Protein AF-0000000074482488 (afdb_homodimer)

Solvent-accessible surface area (backbone atoms only — not comparable to full-atom values): 16220 Å² total; per-residue (Å²): 131,84,78,70,52,74,47,78,58,87,73,31,35,38,34,34,48,74,88,70,60,54,62,70,53,51,52,53,56,34,52,73,36,91,88,41,47,81,64,50,69,6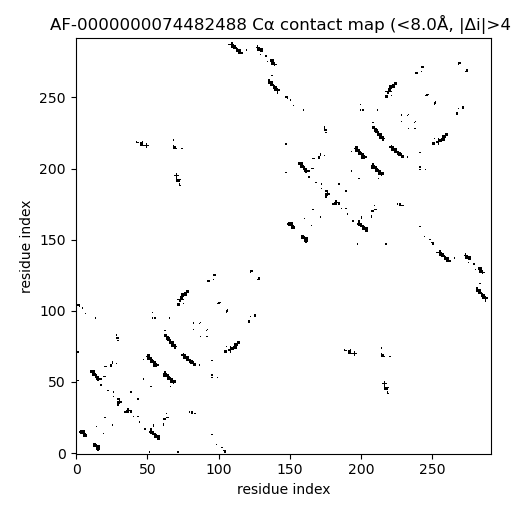9,48,50,53,42,28,54,72,39,32,54,40,40,37,28,22,53,74,89,43,70,46,32,34,33,34,28,36,42,24,50,36,55,38,34,36,47,44,75,69,45,65,41,76,93,59,58,95,68,56,54,69,58,51,50,53,51,51,54,55,62,32,85,51,40,54,74,27,36,36,35,36,35,69,45,90,84,52,59,72,70,42,42,77,75,60,33,35,66,56,91,57,59,86,28,35,32,29,31,74,54,66,78,81,122,132,83,78,70,52,76,48,79,58,88,72,31,37,38,34,34,48,75,86,69,61,53,62,70,54,51,53,53,55,34,51,73,36,91,88,39,47,82,64,51,69,68,48,51,54,43,29,55,72,38,31,55,40,40,36,27,22,54,76,91,42,71,45,32,35,33,35,29,35,44,25,52,34,55,39,34,37,48,43,75,71,45,67,41,75,92,59,57,93,69,57,54,67,59,52,50,53,52,51,53,56,62,32,84,51,40,53,72,28,36,36,36,35,35,68,46,90,82,53,59,72,69,43,42,78,75,60,33,34,67,54,91,57,58,86,27,36,31,30,30,72,54,66,78,82,123

Structure (mmCIF, N/CA/C/O backbone):
data_AF-0000000074482488-model_v1
#
loop_
_entity.id
_entity.type
_entity.pdbx_description
1 polymer 'GCN5 family acetyltransferase'
#
loop_
_atom_site.group_PDB
_atom_site.id
_atom_site.type_symbol
_atom_site.label_atom_id
_atom_site.label_alt_id
_atom_site.label_comp_id
_atom_site.label_asym_id
_atom_site.label_entity_id
_atom_site.label_seq_id
_atom_site.pdbx_PDB_ins_code
_atom_site.Cartn_x
_atom_site.Cartn_y
_atom_site.Cartn_z
_atom_site.occupancy
_atom_site.B_iso_or_equiv
_atom_site.auth_seq_id
_atom_site.auth_comp_id
_atom_site.auth_asym_id
_atom_site.auth_atom_id
_atom_site.pdbx_PDB_model_num
ATOM 1 N N . MET A 1 1 ? 15.953 -0.806 4 1 81.56 1 MET A N 1
ATOM 2 C CA . MET A 1 1 ? 15.195 0.2 4.742 1 81.56 1 MET A CA 1
ATOM 3 C C . MET A 1 1 ? 14.969 1.448 3.896 1 81.56 1 MET A C 1
ATOM 5 O O . MET A 1 1 ? 15.828 1.822 3.096 1 81.56 1 MET A O 1
ATOM 9 N N . LEU A 1 2 ? 13.703 1.993 4.027 1 93.62 2 LEU A N 1
ATOM 10 C CA . LEU A 1 2 ? 13.445 3.23 3.301 1 93.62 2 LEU A CA 1
ATOM 11 C C . LEU A 1 2 ? 14.281 4.375 3.857 1 93.62 2 LEU A C 1
ATOM 13 O O . LEU A 1 2 ? 14.547 4.43 5.062 1 93.62 2 LEU A O 1
ATOM 17 N N . GLN A 1 3 ? 14.695 5.289 3.043 1 96.56 3 GLN A N 1
ATOM 18 C CA . GLN A 1 3 ? 15.633 6.344 3.402 1 96.56 3 GLN A CA 1
ATOM 19 C C . GLN A 1 3 ? 15 7.34 4.367 1 96.56 3 GLN A C 1
ATOM 21 O O . GLN A 1 3 ? 13.844 7.719 4.203 1 96.56 3 GLN A O 1
ATOM 26 N N . ILE A 1 4 ? 15.773 7.73 5.352 1 98.44 4 ILE A N 1
ATOM 27 C CA . ILE A 1 4 ? 15.375 8.82 6.242 1 98.44 4 ILE A CA 1
ATOM 28 C C . ILE A 1 4 ? 15.805 10.156 5.645 1 98.44 4 ILE A C 1
ATOM 30 O O . ILE A 1 4 ? 16.984 10.359 5.344 1 98.44 4 ILE A O 1
ATOM 34 N N . VAL A 1 5 ? 14.906 11.047 5.414 1 98.69 5 VAL A N 1
ATOM 35 C CA . VAL A 1 5 ? 15.18 12.352 4.816 1 98.69 5 VAL A CA 1
ATOM 36 C C . VAL A 1 5 ? 14.547 13.453 5.668 1 98.69 5 VAL A C 1
ATOM 38 O O . VAL A 1 5 ? 13.508 13.242 6.293 1 98.69 5 VAL A O 1
ATOM 41 N N . GLN A 1 6 ? 15.195 14.539 5.746 1 98.56 6 GLN A N 1
ATOM 42 C CA . GLN A 1 6 ? 14.68 15.734 6.406 1 98.56 6 GLN A CA 1
ATOM 43 C C . GLN A 1 6 ? 14.633 16.922 5.445 1 98.56 6 GLN A C 1
ATOM 45 O O . GLN A 1 6 ? 15.555 17.125 4.664 1 98.56 6 GLN A O 1
ATOM 50 N N . TYR A 1 7 ? 13.508 17.656 5.516 1 98.56 7 TYR A N 1
ATOM 51 C CA . TYR A 1 7 ? 13.297 18.875 4.758 1 98.56 7 TYR A CA 1
ATOM 52 C C . TYR A 1 7 ? 13.086 20.062 5.688 1 98.56 7 TYR A C 1
ATOM 54 O O . TYR A 1 7 ? 12.625 19.906 6.82 1 98.56 7 TYR A O 1
ATOM 62 N N . LYS A 1 8 ? 13.461 21.266 5.145 1 98.38 8 LYS A N 1
ATOM 63 C CA . LYS A 1 8 ? 13.273 22.484 5.926 1 98.38 8 LYS A CA 1
ATOM 64 C C . LYS A 1 8 ? 12.586 23.562 5.098 1 98.38 8 LYS A C 1
ATOM 66 O O . LYS A 1 8 ? 12.883 23.719 3.91 1 98.38 8 LYS A O 1
ATOM 71 N N . ASN A 1 9 ? 11.672 24.266 5.695 1 98.19 9 ASN A N 1
ATOM 72 C CA . ASN A 1 9 ? 10.953 25.422 5.176 1 98.19 9 ASN A CA 1
ATOM 73 C C . ASN A 1 9 ? 10.695 26.453 6.27 1 98.19 9 ASN A C 1
ATOM 75 O O . ASN A 1 9 ? 9.664 26.406 6.941 1 98.19 9 ASN A O 1
ATOM 79 N N . GLY A 1 10 ? 11.695 27.406 6.348 1 97.38 10 GLY A N 1
ATOM 80 C CA . GLY A 1 10 ? 11.586 28.344 7.457 1 97.38 10 GLY A CA 1
ATOM 81 C C . GLY A 1 10 ? 11.562 27.672 8.812 1 97.38 10 GLY A C 1
ATOM 82 O O . GLY A 1 10 ? 12.461 26.891 9.141 1 97.38 10 GLY A O 1
ATOM 83 N N . PRO A 1 11 ? 10.5 27.969 9.633 1 97.75 11 PRO A N 1
ATOM 84 C CA . PRO A 1 11 ? 10.422 27.375 10.977 1 97.75 11 PRO A CA 1
ATOM 85 C C . PRO A 1 11 ? 9.883 25.953 10.969 1 97.75 11 PRO A C 1
ATOM 87 O O . PRO A 1 11 ? 9.727 25.344 12.031 1 97.75 11 PRO A O 1
ATOM 90 N N . PHE A 1 12 ? 9.641 25.453 9.836 1 98.75 12 PHE A N 1
ATOM 91 C CA . PHE A 1 12 ? 9.023 24.141 9.734 1 98.75 12 PHE A CA 1
ATOM 92 C C . PHE A 1 12 ? 10.031 23.094 9.289 1 98.75 12 PHE A C 1
ATOM 94 O O . PHE A 1 12 ? 10.938 23.391 8.5 1 98.75 12 PHE A O 1
ATOM 101 N N . THR A 1 13 ? 9.898 21.906 9.852 1 98.75 13 THR A N 1
ATOM 102 C CA . THR A 1 13 ? 10.711 20.75 9.461 1 98.75 13 THR A CA 1
ATOM 103 C C . THR A 1 13 ? 9.82 19.562 9.117 1 98.75 13 THR A C 1
ATOM 105 O O . THR A 1 13 ? 8.812 19.312 9.789 1 98.75 13 THR A O 1
ATOM 108 N N . LEU A 1 14 ? 10.172 18.922 8.055 1 98.88 14 LEU A N 1
ATOM 109 C CA . LEU A 1 14 ? 9.547 17.656 7.676 1 98.88 14 LEU A CA 1
ATOM 110 C C . LEU A 1 14 ? 10.547 16.516 7.766 1 98.88 14 LEU A C 1
ATOM 112 O O . LEU A 1 14 ? 11.633 16.578 7.18 1 98.88 14 LEU A O 1
ATOM 116 N N . SER A 1 15 ? 10.234 15.453 8.523 1 98.88 15 SER A N 1
ATOM 117 C CA . SER A 1 15 ? 11.172 14.352 8.719 1 98.88 15 SER A CA 1
ATOM 118 C C . SER A 1 15 ? 10.508 13 8.453 1 98.88 15 SER A C 1
ATOM 120 O O . SER A 1 15 ? 9.359 12.789 8.828 1 98.88 15 SER A O 1
ATOM 122 N N . THR A 1 16 ? 11.297 12.062 7.859 1 98.88 16 THR A N 1
ATOM 123 C CA . THR A 1 16 ? 10.789 10.703 7.68 1 98.88 16 THR A CA 1
ATOM 124 C C . THR A 1 16 ? 11.398 9.758 8.711 1 98.88 16 THR A C 1
ATOM 126 O O . THR A 1 16 ? 11.289 8.539 8.578 1 98.88 16 THR A O 1
ATOM 129 N N . ASP A 1 17 ? 12.125 10.281 9.727 1 98.69 17 ASP A N 1
ATOM 130 C CA . ASP A 1 17 ? 12.68 9.484 10.812 1 98.69 17 ASP A CA 1
ATOM 131 C C . ASP A 1 17 ? 11.578 8.961 11.734 1 98.69 17 ASP A C 1
ATOM 133 O O . ASP A 1 17 ? 10.922 9.734 12.43 1 98.69 17 ASP A O 1
ATOM 137 N N . PRO A 1 18 ? 11.391 7.672 11.711 1 98.31 18 PRO A N 1
ATOM 138 C CA . PRO A 1 18 ? 10.305 7.121 12.531 1 98.31 18 PRO A CA 1
ATOM 139 C C . PRO A 1 18 ? 10.492 7.402 14.016 1 98.31 18 PRO A C 1
ATOM 141 O O . PRO A 1 18 ? 9.516 7.449 14.773 1 98.31 18 PRO A O 1
ATOM 144 N N . ALA A 1 19 ? 11.664 7.641 14.445 1 98.19 19 ALA A N 1
ATOM 145 C CA . ALA A 1 19 ? 11.961 7.867 15.859 1 98.19 19 ALA A CA 1
ATOM 146 C C . ALA A 1 19 ? 11.406 9.211 16.328 1 98.19 19 ALA A C 1
ATOM 148 O O . ALA A 1 19 ? 11.273 9.453 17.531 1 98.19 19 ALA A O 1
ATOM 149 N N . LEU A 1 20 ? 11.086 10.094 15.398 1 98.62 20 LEU A N 1
ATOM 150 C CA . LEU A 1 20 ? 10.664 11.438 15.766 1 98.62 20 LEU A CA 1
ATOM 151 C C . LEU A 1 20 ? 9.141 11.539 15.828 1 98.62 20 LEU A C 1
ATOM 153 O O . LEU A 1 20 ? 8.594 12.539 16.297 1 98.62 20 LEU A O 1
ATOM 157 N N . VAL A 1 21 ? 8.43 10.539 15.391 1 98.88 21 VAL A N 1
ATOM 158 C CA . VAL A 1 21 ? 6.973 10.562 15.391 1 98.88 21 VAL A CA 1
ATOM 159 C C . VAL A 1 21 ? 6.465 10.711 16.828 1 98.88 21 VAL A C 1
ATOM 161 O O . VAL A 1 21 ? 6.898 9.984 17.719 1 98.88 21 VAL A O 1
ATOM 164 N N . GLN A 1 22 ? 5.676 11.648 17 1 98.94 22 GLN A N 1
ATOM 165 C CA . GLN A 1 22 ? 5.02 11.812 18.297 1 98.94 22 GLN A CA 1
ATOM 166 C C . GLN A 1 22 ? 3.643 11.164 18.297 1 98.94 22 GLN A C 1
ATOM 168 O O . GLN A 1 22 ? 2.645 11.797 17.969 1 98.94 22 GLN A O 1
ATOM 173 N N . VAL A 1 23 ? 3.623 9.953 18.781 1 98.88 23 VAL A N 1
ATOM 174 C CA . VAL A 1 23 ? 2.482 9.055 18.625 1 98.88 23 VAL A CA 1
ATOM 175 C C . VAL A 1 23 ? 1.248 9.688 19.281 1 98.88 23 VAL A C 1
ATOM 177 O O . VAL A 1 23 ? 0.148 9.617 18.719 1 98.88 23 VAL A O 1
ATOM 180 N N . ASP A 1 24 ? 1.383 10.305 20.422 1 98.81 24 ASP A N 1
ATOM 181 C CA . ASP A 1 24 ? 0.244 10.93 21.094 1 98.81 24 ASP A CA 1
ATOM 182 C C . ASP A 1 24 ? -0.384 12.008 20.219 1 98.81 24 ASP A C 1
ATOM 184 O O . ASP A 1 24 ? -1.609 12.102 20.125 1 98.81 24 ASP A O 1
ATOM 188 N N . ARG A 1 25 ? 0.393 12.82 19.562 1 98.69 25 ARG A N 1
ATOM 189 C CA . ARG A 1 25 ? -0.104 13.867 18.688 1 98.69 25 ARG A CA 1
ATOM 190 C C . ARG A 1 25 ? -0.799 13.273 17.469 1 98.69 25 ARG A C 1
ATOM 192 O O . ARG A 1 25 ? -1.844 13.766 17.031 1 98.69 25 ARG A O 1
ATOM 199 N N . VAL A 1 26 ? -0.234 12.242 16.938 1 98.88 26 VAL A N 1
ATOM 200 C CA . VAL A 1 26 ? -0.84 11.594 15.773 1 98.88 26 VAL A CA 1
ATOM 201 C C . VAL A 1 26 ? -2.207 11.023 16.156 1 98.88 26 VAL A C 1
ATOM 203 O O . VAL A 1 26 ? -3.176 11.172 15.406 1 98.88 26 VAL A O 1
ATOM 206 N N . CYS A 1 27 ? -2.252 10.398 17.344 1 98.81 27 CYS A N 1
ATOM 207 C CA . CYS A 1 27 ? -3.533 9.891 17.828 1 98.81 27 CYS A CA 1
ATOM 208 C C . CYS A 1 27 ? -4.551 11.023 17.938 1 98.81 27 C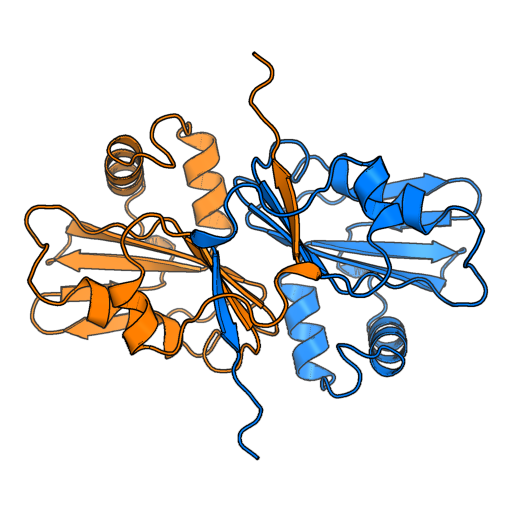YS A C 1
ATOM 210 O O . CYS A 1 27 ? -5.715 10.852 17.562 1 98.81 27 CYS A O 1
ATOM 212 N N . GLU A 1 28 ? -4.133 12.133 18.422 1 98.38 28 GLU A N 1
ATOM 213 C CA . GLU A 1 28 ? -5.016 13.289 18.547 1 98.38 28 GLU A CA 1
ATOM 214 C C . GLU A 1 28 ? -5.465 13.789 17.172 1 98.38 28 GLU A C 1
ATOM 216 O O . GLU A 1 28 ? -6.641 14.117 16.984 1 98.38 28 GLU A O 1
ATOM 221 N N . PHE A 1 29 ? -4.504 13.93 16.188 1 98 29 PHE A N 1
ATOM 222 C CA . PHE A 1 29 ? -4.84 14.312 14.82 1 98 29 PHE A CA 1
ATOM 223 C C . PHE A 1 29 ? -5.938 13.422 14.258 1 98 29 PHE A C 1
ATOM 225 O O . PHE A 1 29 ? -6.973 13.914 13.805 1 98 29 PHE A O 1
ATOM 232 N N . LEU A 1 30 ? -5.723 12.102 14.359 1 98.38 30 LEU A N 1
ATOM 233 C CA . LEU A 1 30 ? -6.609 11.141 13.711 1 98.38 30 LEU A CA 1
ATOM 234 C C . LEU A 1 30 ? -7.961 11.086 14.422 1 98.38 30 LEU A C 1
ATOM 236 O O . LEU A 1 30 ? -8.992 10.891 13.773 1 98.38 30 LEU A O 1
ATOM 240 N N . ALA A 1 31 ? -7.98 11.336 15.719 1 98 31 ALA A N 1
ATOM 241 C CA . ALA A 1 31 ? -9.227 11.359 16.469 1 98 31 ALA A CA 1
ATOM 242 C C . ALA A 1 31 ? -10.141 12.484 15.992 1 98 31 ALA A C 1
ATOM 244 O O . ALA A 1 31 ? -11.359 12.406 16.125 1 98 31 ALA A O 1
ATOM 245 N N . ARG A 1 32 ? -9.586 13.5 15.406 1 97.25 32 ARG A N 1
ATOM 246 C CA . ARG A 1 32 ? -10.344 14.656 14.938 1 97.25 32 ARG A CA 1
ATOM 247 C C . ARG A 1 32 ? -10.688 14.523 13.461 1 97.25 32 ARG A C 1
ATOM 249 O O . ARG A 1 32 ? -11.352 15.391 12.891 1 97.25 32 ARG A O 1
ATOM 256 N N . SER A 1 33 ? -10.305 13.5 12.859 1 96.12 33 SER A N 1
ATOM 257 C CA . SER A 1 33 ? -10.547 13.281 11.445 1 96.12 33 SER A CA 1
ATOM 258 C C . SER A 1 33 ? -11.844 12.5 11.219 1 96.12 33 SER A C 1
ATOM 260 O O . SER A 1 33 ? -12.297 11.773 12.109 1 96.12 33 SER A O 1
ATOM 262 N N . TYR A 1 34 ? -12.398 12.672 10.031 1 93.62 34 TYR A N 1
ATOM 263 C CA . TYR A 1 34 ? -13.602 11.922 9.688 1 93.62 34 TYR A CA 1
ATOM 264 C C . TYR A 1 34 ? -13.258 10.492 9.289 1 93.62 34 TYR A C 1
ATOM 266 O O . TYR A 1 34 ? -14.109 9.602 9.359 1 93.62 34 TYR A O 1
ATOM 274 N N . TRP A 1 35 ? -12.086 10.219 8.867 1 94.5 35 TRP A N 1
ATOM 275 C CA . TRP A 1 35 ? -11.773 8.922 8.266 1 94.5 35 TRP A CA 1
ATOM 276 C C . TRP A 1 35 ? -11.195 7.965 9.305 1 94.5 35 TRP A C 1
ATOM 278 O O . TRP A 1 35 ? -11.211 6.746 9.109 1 94.5 35 TRP A O 1
ATOM 288 N N . ALA A 1 36 ? -10.734 8.539 10.469 1 96.75 36 ALA A N 1
ATOM 289 C CA . ALA A 1 36 ? -9.977 7.652 11.344 1 96.75 36 ALA A CA 1
ATOM 290 C C . ALA A 1 36 ? -10.344 7.879 12.812 1 96.75 36 ALA A C 1
ATOM 292 O O . ALA A 1 36 ? -9.602 7.473 13.711 1 96.75 36 ALA A O 1
ATOM 293 N N . ASN A 1 37 ? -11.445 8.484 13.102 1 97.44 37 ASN A N 1
ATOM 294 C CA . ASN A 1 37 ? -11.781 8.914 14.453 1 97.44 37 ASN A CA 1
ATOM 295 C C . ASN A 1 37 ? -12.195 7.738 15.336 1 97.44 37 ASN A C 1
ATOM 297 O O . ASN A 1 37 ? -12.391 7.902 16.547 1 97.44 37 ASN A O 1
ATOM 301 N N . THR A 1 38 ? -12.258 6.496 14.859 1 95.88 38 THR A N 1
ATOM 302 C CA . THR A 1 38 ? -12.586 5.328 15.664 1 95.88 38 THR A CA 1
ATOM 303 C C . THR A 1 38 ? -11.398 4.371 15.742 1 95.88 38 THR A C 1
ATOM 305 O O . THR A 1 38 ? -11.516 3.279 16.297 1 95.88 38 THR A O 1
ATOM 308 N N . ARG A 1 39 ? -10.336 4.719 15.141 1 97.5 39 ARG A N 1
ATOM 309 C CA . ARG A 1 39 ? -9.164 3.852 15.125 1 97.5 39 ARG A CA 1
ATOM 310 C C . ARG A 1 39 ? -8.5 3.801 16.5 1 97.5 39 ARG A C 1
ATOM 312 O O . ARG A 1 39 ? -8.242 4.84 17.109 1 97.5 39 ARG A O 1
ATOM 319 N N . ASP A 1 40 ? -8.258 2.611 17.016 1 97.69 40 ASP A N 1
ATOM 320 C CA . ASP A 1 40 ? -7.645 2.521 18.344 1 97.69 40 ASP A CA 1
ATOM 321 C C . ASP A 1 40 ? -6.137 2.758 18.266 1 97.69 40 ASP A C 1
ATOM 323 O O . ASP A 1 40 ? -5.551 2.719 17.188 1 97.69 40 ASP A O 1
ATOM 327 N N . ARG A 1 41 ? -5.539 3.041 19.375 1 98.5 41 ARG A N 1
ATOM 328 C CA . ARG A 1 41 ? -4.137 3.432 19.484 1 98.5 41 ARG A CA 1
ATOM 329 C C . ARG A 1 41 ? -3.223 2.334 18.953 1 98.5 41 ARG A C 1
ATOM 331 O O . ARG A 1 41 ? -2.227 2.619 18.281 1 98.5 41 ARG A O 1
ATOM 338 N N . ALA A 1 42 ? -3.551 1.067 19.234 1 98.19 42 ALA A N 1
ATOM 339 C CA . ALA A 1 42 ? -2.721 -0.047 18.797 1 98.19 42 ALA A CA 1
ATOM 340 C C . ALA A 1 42 ? -2.67 -0.115 17.266 1 98.19 42 ALA A C 1
ATOM 342 O O . ALA A 1 42 ? -1.607 -0.343 16.688 1 98.19 42 ALA A O 1
ATOM 343 N N . THR A 1 43 ? -3.795 0.091 16.656 1 98.12 43 THR A N 1
ATOM 344 C CA . THR A 1 43 ? -3.875 0.102 15.195 1 98.12 43 THR A CA 1
ATOM 345 C C . THR A 1 43 ? -3.062 1.257 14.617 1 98.12 43 THR A C 1
ATOM 347 O O . THR A 1 43 ? -2.342 1.085 13.633 1 98.12 43 THR A O 1
ATOM 350 N N . ILE A 1 44 ? -3.166 2.42 15.242 1 98.69 44 ILE A N 1
ATOM 351 C CA . ILE A 1 44 ? -2.422 3.59 14.797 1 98.69 44 ILE A CA 1
ATOM 352 C C . ILE A 1 44 ? -0.922 3.314 14.883 1 98.69 44 ILE A C 1
ATOM 354 O O . ILE A 1 44 ? -0.188 3.527 13.914 1 98.69 44 ILE A O 1
ATOM 358 N N . ILE A 1 45 ? -0.475 2.781 15.961 1 98.69 45 ILE A N 1
ATOM 359 C CA . ILE A 1 45 ? 0.943 2.512 16.172 1 98.69 45 ILE A CA 1
ATOM 360 C C . ILE A 1 45 ? 1.443 1.519 15.125 1 98.69 45 ILE A C 1
ATOM 362 O O . ILE A 1 45 ? 2.5 1.724 14.523 1 98.69 45 ILE A O 1
ATOM 366 N N . LYS A 1 46 ? 0.645 0.487 14.891 1 98.25 46 LYS A N 1
ATOM 367 C CA . LYS A 1 46 ? 1.037 -0.512 13.906 1 98.25 46 LYS A CA 1
ATOM 368 C C . LYS A 1 46 ? 1.102 0.096 12.508 1 98.25 46 LYS A C 1
ATOM 370 O O . LYS A 1 46 ? 2.023 -0.191 11.742 1 98.25 46 LYS A O 1
ATOM 375 N N . SER A 1 47 ? 0.11 0.923 12.18 1 98.5 47 SER A N 1
ATOM 376 C CA . SER A 1 47 ? 0.097 1.555 10.859 1 98.5 47 SER A CA 1
ATOM 377 C C . SER A 1 47 ? 1.314 2.453 10.664 1 98.5 47 SER A C 1
ATOM 379 O O . SER A 1 47 ? 1.901 2.488 9.586 1 98.5 47 SER A O 1
ATOM 381 N N . LEU A 1 48 ? 1.721 3.188 11.711 1 98.69 48 LEU A N 1
ATOM 382 C CA . LEU A 1 48 ? 2.895 4.051 11.648 1 98.69 48 LEU A CA 1
ATOM 383 C C . LEU A 1 48 ? 4.16 3.23 11.43 1 98.69 48 LEU A C 1
ATOM 385 O O . LEU A 1 48 ? 5.02 3.607 10.633 1 98.69 48 LEU A O 1
ATOM 389 N N . LYS A 1 49 ? 4.223 2.115 12.039 1 97.69 49 LYS A N 1
ATOM 390 C CA . LYS A 1 49 ? 5.41 1.267 12.023 1 97.69 49 LYS A CA 1
ATOM 391 C C . LYS A 1 49 ? 5.676 0.729 10.617 1 97.69 49 LYS A C 1
ATOM 393 O O . LYS A 1 49 ? 6.832 0.542 10.227 1 97.69 49 LYS A O 1
ATOM 398 N N . HIS A 1 50 ? 4.637 0.55 9.867 1 97.56 50 HIS A N 1
ATOM 399 C CA . HIS A 1 50 ?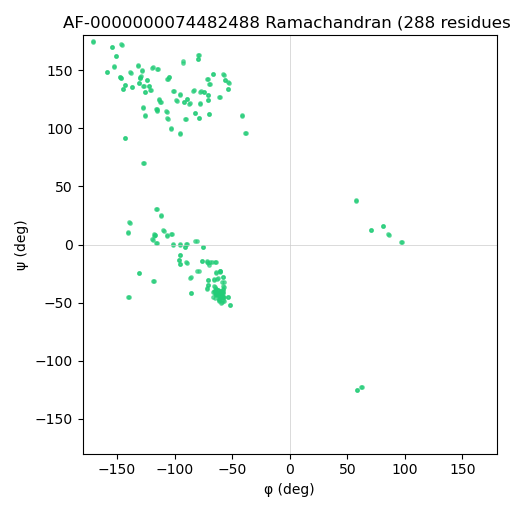 4.781 -0.092 8.562 1 97.56 50 HIS A CA 1
ATOM 400 C C . HIS A 1 50 ? 4.43 0.869 7.434 1 97.56 50 HIS A C 1
ATOM 402 O O . HIS A 1 50 ? 3.918 0.449 6.391 1 97.56 50 HIS A O 1
ATOM 408 N N . SER A 1 51 ? 4.691 2.139 7.715 1 98.31 51 SER A N 1
ATOM 409 C CA . SER A 1 51 ? 4.527 3.18 6.703 1 98.31 51 SER A CA 1
ATOM 410 C C . SER A 1 51 ? 5.758 4.082 6.637 1 98.31 51 SER A C 1
ATOM 412 O O . SER A 1 51 ? 6.566 4.105 7.566 1 98.31 51 SER A O 1
ATOM 414 N N . LEU A 1 52 ? 5.953 4.664 5.465 1 98.75 52 LEU A N 1
ATOM 415 C CA . LEU A 1 52 ? 6.812 5.836 5.371 1 98.75 52 LEU A CA 1
ATOM 416 C C . LEU A 1 52 ? 6.082 7.09 5.844 1 98.75 52 LEU A C 1
ATOM 418 O O . LEU A 1 52 ? 5.18 7.578 5.164 1 98.75 52 LEU A O 1
ATOM 422 N N . CYS A 1 53 ? 6.48 7.59 7.008 1 98.88 53 CYS A N 1
ATOM 423 C CA . CYS A 1 53 ? 5.773 8.711 7.617 1 98.88 53 CYS A CA 1
ATOM 424 C C . CYS A 1 53 ? 6.516 10.023 7.379 1 98.88 53 CYS A C 1
ATOM 426 O O . CYS A 1 53 ? 7.734 10.086 7.535 1 98.88 53 CYS A O 1
ATOM 428 N N . PHE A 1 54 ? 5.832 11 6.969 1 98.94 54 PHE A N 1
ATOM 429 C CA . PHE A 1 54 ? 6.293 12.383 6.902 1 98.94 54 PHE A CA 1
ATOM 430 C C . PHE A 1 54 ? 5.715 13.203 8.047 1 98.94 54 PHE A C 1
ATOM 432 O O . PHE A 1 54 ? 4.551 13.617 8 1 98.94 54 PHE A O 1
ATOM 439 N N . SER A 1 55 ? 6.531 13.383 9.047 1 98.94 55 SER A N 1
ATOM 440 C CA . SER A 1 55 ? 6.109 14.156 10.211 1 98.94 55 SER A CA 1
ATOM 441 C C . SER A 1 55 ? 6.48 15.625 10.07 1 98.94 55 SER A C 1
ATOM 443 O O . SER A 1 55 ? 7.645 15.961 9.828 1 98.94 55 SER A O 1
ATOM 445 N N . LEU A 1 56 ? 5.504 16.438 10.148 1 98.94 56 LEU A N 1
ATOM 446 C CA . LEU A 1 56 ? 5.676 17.875 10.039 1 98.94 56 LEU A CA 1
ATOM 447 C C . LEU A 1 56 ? 5.793 18.516 11.414 1 98.94 56 LEU A C 1
ATOM 449 O O . LEU A 1 56 ? 4.949 18.297 12.281 1 98.94 56 LEU A O 1
ATOM 453 N N . PHE A 1 57 ? 6.844 19.359 11.609 1 98.88 57 PHE A N 1
ATOM 454 C CA . PHE A 1 57 ? 7.117 19.953 12.906 1 98.88 57 PHE A CA 1
ATOM 455 C C . PHE A 1 57 ? 7.168 21.469 12.805 1 98.88 57 PHE A C 1
ATOM 457 O O . PHE A 1 57 ? 7.66 22.016 11.812 1 98.88 57 PHE A O 1
ATOM 464 N N . HIS A 1 58 ? 6.676 22.156 13.758 1 98.75 58 HIS A N 1
ATOM 465 C CA . HIS A 1 58 ? 7.027 23.516 14.141 1 98.75 58 HIS A CA 1
ATOM 466 C C . HIS A 1 58 ? 7.848 23.531 15.422 1 98.75 58 HIS A C 1
ATOM 468 O O . HIS A 1 58 ? 7.324 23.266 16.5 1 98.75 58 HIS A O 1
ATOM 474 N N . GLY A 1 59 ? 9.117 23.844 15.266 1 96.88 59 GLY A N 1
ATOM 475 C CA . GLY A 1 59 ? 10 23.562 16.391 1 96.88 59 GLY A CA 1
ATOM 476 C C . GLY A 1 59 ? 10.07 22.094 16.734 1 96.88 59 GLY A C 1
ATOM 477 O O . GLY A 1 59 ? 10.367 21.266 15.883 1 96.88 59 GLY A O 1
ATOM 478 N N . GLN A 1 60 ? 9.727 21.781 18 1 97.12 60 GLN A N 1
ATOM 479 C CA . GLN A 1 60 ? 9.812 20.391 18.453 1 97.12 60 GLN A CA 1
ATOM 480 C C . GLN A 1 60 ? 8.438 19.734 18.469 1 97.12 60 GLN A C 1
ATOM 482 O O . GLN A 1 60 ? 8.32 18.531 18.75 1 97.12 60 GLN A O 1
ATOM 487 N N . THR A 1 61 ? 7.457 20.469 18.094 1 98.56 61 THR A N 1
ATOM 488 C CA . THR A 1 61 ? 6.09 19.969 18.188 1 98.56 61 THR A CA 1
ATOM 489 C C . THR A 1 61 ? 5.617 19.453 16.828 1 98.56 61 THR A C 1
ATOM 491 O O . THR A 1 61 ? 5.703 20.156 15.82 1 98.56 61 THR A O 1
ATOM 494 N N . GLN A 1 62 ? 5.195 18.203 16.812 1 98.88 62 GLN A N 1
ATOM 495 C CA . GLN A 1 62 ? 4.602 17.688 15.578 1 98.88 62 GLN A CA 1
ATOM 496 C C . GLN A 1 62 ? 3.23 18.312 15.328 1 98.88 62 GLN A C 1
ATOM 498 O O . GLN A 1 62 ? 2.346 18.25 16.188 1 98.88 62 GLN A O 1
ATOM 503 N N . ILE A 1 63 ? 3.064 18.938 14.133 1 98.88 63 ILE A N 1
ATOM 504 C CA . ILE A 1 63 ? 1.836 19.672 13.844 1 98.88 63 ILE A CA 1
ATOM 505 C C . ILE A 1 63 ? 1.136 19.047 12.641 1 98.88 63 ILE A C 1
ATOM 507 O O . ILE A 1 63 ? 0.138 19.578 12.148 1 98.88 63 ILE A O 1
ATOM 511 N N . GLY A 1 64 ? 1.653 17.938 12.086 1 98.81 64 GLY A N 1
ATOM 512 C CA . GLY A 1 64 ? 1.047 17.281 10.945 1 98.81 64 GLY A CA 1
ATOM 513 C C . GLY A 1 64 ? 1.685 15.938 10.633 1 98.81 64 GLY A C 1
ATOM 514 O O . GLY A 1 64 ? 2.68 15.555 11.25 1 98.81 64 GLY A O 1
ATOM 515 N N . LEU A 1 65 ? 1.082 15.281 9.688 1 98.88 65 LEU A N 1
ATOM 516 C CA . LEU A 1 65 ? 1.522 13.961 9.266 1 98.88 65 LEU A CA 1
ATOM 517 C C . LEU A 1 65 ? 1.024 13.648 7.859 1 98.88 65 LEU A C 1
ATOM 519 O O . LEU A 1 65 ? -0.032 14.133 7.445 1 98.88 65 LEU A O 1
ATOM 523 N N . ALA A 1 66 ? 1.764 12.914 7.156 1 98.88 66 ALA A N 1
ATOM 524 C CA . ALA A 1 66 ? 1.314 12.117 6.016 1 98.88 66 ALA A CA 1
ATOM 525 C C . ALA A 1 66 ? 1.939 10.719 6.043 1 98.88 66 ALA A C 1
ATOM 527 O O . ALA A 1 66 ? 3.125 10.57 6.344 1 98.88 66 ALA A O 1
ATOM 528 N N . ARG A 1 67 ? 1.144 9.742 5.793 1 98.88 67 ARG A N 1
ATOM 529 C CA . ARG A 1 67 ? 1.654 8.375 5.664 1 98.88 67 ARG A CA 1
ATOM 530 C C . ARG A 1 67 ? 1.684 7.941 4.203 1 98.88 67 ARG A C 1
ATOM 532 O O . ARG A 1 67 ? 0.817 8.328 3.416 1 98.88 67 ARG A O 1
ATOM 539 N N . VAL A 1 68 ? 2.684 7.18 3.877 1 98.88 68 VAL A N 1
ATOM 540 C CA . VAL A 1 68 ? 2.746 6.508 2.584 1 98.88 68 VAL A CA 1
ATOM 541 C C . VAL A 1 68 ? 2.953 5.008 2.789 1 98.88 68 VAL A C 1
ATOM 543 O O . VAL A 1 68 ? 3.994 4.582 3.299 1 98.88 68 VAL A O 1
ATOM 546 N N . VAL A 1 69 ? 1.961 4.238 2.477 1 98.81 69 VAL A N 1
ATOM 547 C CA . VAL A 1 69 ? 2.117 2.789 2.408 1 98.81 69 VAL A CA 1
ATOM 548 C C . VAL A 1 69 ? 2.715 2.396 1.058 1 98.81 69 VAL A C 1
ATOM 550 O O . VAL A 1 69 ? 2.08 2.576 0.016 1 98.81 69 VAL A O 1
ATOM 553 N N . THR A 1 70 ? 3.957 1.875 1.114 1 98.81 70 THR A N 1
ATOM 554 C CA . THR A 1 70 ? 4.676 1.731 -0.146 1 98.81 70 THR A CA 1
ATOM 555 C C . THR A 1 70 ? 5.691 0.594 -0.062 1 98.81 70 THR A C 1
ATOM 557 O O . THR A 1 70 ? 6.125 0.22 1.029 1 98.81 70 THR A O 1
ATOM 560 N N . ASP A 1 71 ? 5.957 0.054 -1.203 1 98.5 71 ASP A N 1
ATOM 561 C CA . ASP A 1 71 ? 7.082 -0.866 -1.33 1 98.5 71 ASP A CA 1
ATOM 562 C C . ASP A 1 71 ? 8.359 -0.124 -1.729 1 98.5 71 ASP A C 1
ATOM 564 O O . ASP A 1 71 ? 9.43 -0.727 -1.828 1 98.5 71 ASP A O 1
ATOM 568 N N . GLY A 1 72 ? 8.25 1.21 -1.942 1 98.19 72 GLY A N 1
ATOM 569 C CA . GLY A 1 72 ? 9.406 2.02 -2.293 1 98.19 72 GLY A CA 1
ATOM 570 C C . GLY A 1 72 ? 9.914 1.752 -3.695 1 98.19 72 GLY A C 1
ATOM 571 O O . GLY A 1 72 ? 11.016 2.186 -4.055 1 98.19 72 GLY A O 1
ATOM 572 N N . ALA A 1 73 ? 9.133 1.024 -4.531 1 97.69 73 ALA A N 1
ATOM 573 C CA . ALA A 1 73 ? 9.648 0.576 -5.82 1 97.69 73 ALA A CA 1
ATOM 574 C C . ALA A 1 73 ? 8.586 0.701 -6.91 1 97.69 73 ALA A C 1
ATOM 576 O O . ALA A 1 73 ? 8.844 1.25 -7.98 1 97.69 73 ALA A O 1
ATOM 577 N N . THR A 1 74 ? 7.32 0.29 -6.668 1 97.81 74 THR A N 1
ATOM 578 C CA . THR A 1 74 ? 6.359 0.157 -7.758 1 97.81 74 THR A CA 1
ATOM 579 C C . THR A 1 74 ? 5.047 0.85 -7.41 1 97.81 74 THR A C 1
ATOM 581 O O . THR A 1 74 ? 4.293 1.244 -8.305 1 97.81 74 THR A O 1
ATOM 584 N N . PHE A 1 75 ? 4.801 0.982 -6.098 1 98.56 75 PHE A N 1
ATOM 585 C CA . PHE A 1 75 ? 3.482 1.438 -5.676 1 98.56 75 PHE A CA 1
ATOM 586 C C . PHE A 1 75 ? 3.578 2.26 -4.395 1 98.56 75 PHE A C 1
ATOM 588 O O . PHE A 1 75 ? 4.375 1.947 -3.51 1 98.56 75 PHE A O 1
ATOM 595 N N . ALA A 1 76 ? 2.719 3.299 -4.305 1 98.81 76 ALA A N 1
ATOM 596 C CA . ALA A 1 76 ? 2.557 4.074 -3.076 1 98.81 76 ALA A CA 1
ATOM 597 C C . ALA A 1 76 ? 1.102 4.484 -2.875 1 98.81 76 ALA A C 1
ATOM 599 O O . ALA A 1 76 ? 0.417 4.855 -3.832 1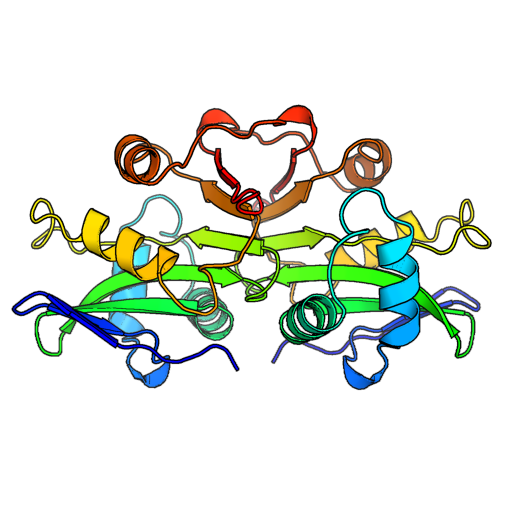 98.81 7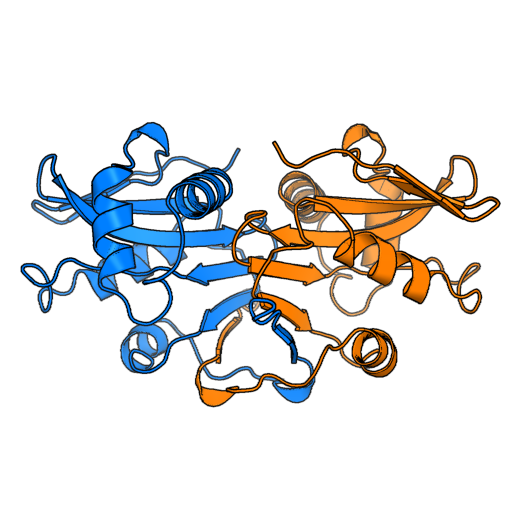6 ALA A O 1
ATOM 600 N N . TYR A 1 77 ? 0.661 4.363 -1.649 1 98.88 77 TYR A N 1
ATOM 601 C CA . TYR A 1 77 ? -0.64 4.871 -1.226 1 98.88 77 TYR A CA 1
ATOM 602 C C . TYR A 1 77 ? -0.482 5.98 -0.194 1 98.88 77 TYR A C 1
ATOM 604 O O . TYR A 1 77 ? 0.055 5.754 0.893 1 98.88 77 TYR A O 1
ATOM 612 N N . LEU A 1 78 ? -0.902 7.164 -0.594 1 98.81 78 LEU A N 1
ATOM 613 C CA . LEU A 1 78 ? -0.833 8.328 0.28 1 98.81 78 LEU A CA 1
ATOM 614 C C . LEU A 1 78 ? -2.098 8.453 1.123 1 98.81 78 LEU A C 1
ATOM 616 O O . LEU A 1 78 ? -3.207 8.484 0.585 1 98.81 78 LEU A O 1
ATOM 620 N N . CYS A 1 79 ? -1.927 8.531 2.52 1 98.62 79 CYS A N 1
ATOM 621 C CA . CYS A 1 79 ? -3.09 8.562 3.398 1 98.62 79 CYS A CA 1
ATOM 622 C C . CYS A 1 79 ? -2.756 9.25 4.719 1 98.62 79 CYS A C 1
ATOM 624 O O . CYS A 1 79 ? -1.61 9.641 4.949 1 98.62 79 CYS A O 1
ATOM 626 N N . ASP A 1 80 ? -3.773 9.531 5.512 1 98.44 80 ASP A N 1
ATOM 627 C CA . ASP A 1 80 ? -3.674 10.109 6.852 1 98.44 80 ASP A CA 1
ATOM 628 C C . ASP A 1 80 ? -2.945 11.453 6.816 1 98.44 80 ASP A C 1
ATOM 630 O O . ASP A 1 80 ? -2.074 11.711 7.648 1 98.44 80 ASP A O 1
ATOM 634 N N . VAL A 1 81 ? -3.219 12.18 5.797 1 98.56 81 VAL A N 1
ATOM 635 C CA . VAL A 1 81 ? -2.643 13.516 5.68 1 98.56 81 VAL A CA 1
ATOM 636 C C . VAL A 1 81 ? -3.4 14.484 6.582 1 98.56 81 VAL A C 1
ATOM 638 O O . VAL A 1 81 ? -4.613 14.648 6.441 1 98.56 81 VAL A O 1
ATOM 641 N N . PHE A 1 82 ? -2.66 15.086 7.473 1 98.25 82 PHE A N 1
ATOM 642 C CA . PHE A 1 82 ? -3.25 15.977 8.469 1 98.25 82 PHE A CA 1
ATOM 643 C C . PHE A 1 82 ? -2.316 17.141 8.781 1 98.25 82 PHE A C 1
ATOM 645 O O . PHE A 1 82 ? -1.105 16.953 8.914 1 98.25 82 PHE A O 1
ATOM 652 N N . ILE A 1 83 ? -2.855 18.266 8.812 1 98.25 83 ILE A N 1
ATOM 653 C CA . ILE A 1 83 ? -2.178 19.469 9.305 1 98.25 83 ILE A CA 1
ATOM 654 C C . ILE A 1 83 ? -3.018 20.125 10.398 1 98.25 83 ILE A C 1
ATOM 656 O O . ILE A 1 83 ? -4.219 20.344 10.219 1 98.25 83 ILE A O 1
ATOM 660 N N . ASP A 1 84 ? -2.393 20.438 11.5 1 97.88 84 ASP A N 1
ATOM 661 C CA . ASP A 1 84 ? -3.074 21.094 12.602 1 97.88 84 ASP A CA 1
ATOM 662 C C . ASP A 1 84 ? -3.781 22.359 12.125 1 97.88 84 ASP A C 1
ATOM 664 O O . ASP A 1 84 ? -3.23 23.125 11.328 1 97.88 84 ASP A O 1
ATOM 668 N N . GLU A 1 85 ? -4.949 22.594 12.625 1 96.56 85 GLU A N 1
ATOM 669 C CA . GLU A 1 85 ? -5.824 23.656 12.164 1 96.56 85 GLU A CA 1
ATOM 670 C C . GLU A 1 85 ? -5.141 25.016 12.289 1 96.56 85 GLU A C 1
ATOM 672 O O . GLU A 1 85 ? -5.285 25.875 11.406 1 96.56 85 GLU A O 1
ATOM 677 N N . GLU A 1 86 ? -4.414 25.219 13.328 1 96.81 86 GLU A N 1
ATOM 678 C CA . GLU A 1 86 ? -3.76 26.5 13.617 1 96.81 86 GLU A CA 1
ATOM 679 C C . GLU A 1 86 ? -2.707 26.828 12.562 1 96.81 86 GLU A C 1
ATOM 681 O O . GLU A 1 86 ? -2.279 27.969 12.438 1 96.81 86 GLU A O 1
ATOM 686 N N . PHE A 1 87 ? -2.342 25.844 11.781 1 97.94 87 PHE A N 1
ATOM 687 C CA . PHE A 1 87 ? -1.229 26.047 10.859 1 97.94 87 PHE A CA 1
ATOM 688 C C . PHE A 1 87 ? -1.693 25.906 9.414 1 97.94 87 PHE A C 1
ATOM 690 O O . PHE A 1 87 ? -0.874 25.891 8.492 1 97.94 87 PHE A O 1
ATOM 697 N N . ARG A 1 88 ? -2.953 25.812 9.195 1 96.81 88 ARG A N 1
ATOM 698 C CA . ARG A 1 88 ? -3.49 25.672 7.848 1 96.81 88 ARG A CA 1
ATOM 699 C C . ARG A 1 88 ? -3.531 27.016 7.133 1 96.81 88 ARG A C 1
ATOM 701 O O . ARG A 1 88 ? -3.355 28.062 7.758 1 96.81 88 ARG A O 1
ATOM 708 N N . GLY A 1 89 ? -3.592 26.922 5.844 1 95.56 89 GLY A N 1
ATOM 709 C CA . GLY A 1 89 ? -3.666 28.141 5.051 1 95.56 89 GLY A CA 1
ATOM 710 C C . GLY A 1 89 ? -2.314 28.797 4.832 1 95.56 89 GLY A C 1
ATOM 711 O O . GLY A 1 89 ? -2.238 29.953 4.426 1 95.56 89 GLY A O 1
ATOM 712 N N . GLN A 1 90 ? -1.268 28.078 5.078 1 96.19 90 GLN A N 1
ATOM 713 C CA . GLN A 1 90 ? 0.08 28.625 4.977 1 96.19 90 GLN A CA 1
ATOM 714 C C . GLN A 1 90 ? 0.887 27.906 3.902 1 96.19 90 GLN A C 1
ATOM 716 O O . GLN A 1 90 ? 2.107 28.047 3.826 1 96.19 90 GLN A O 1
ATOM 721 N N . GLY A 1 91 ? 0.269 27.062 3.148 1 97.12 91 GLY A N 1
ATOM 722 C CA . GLY A 1 91 ? 0.95 26.375 2.068 1 97.12 91 GLY A CA 1
ATOM 723 C C . GLY A 1 91 ? 1.651 25.109 2.525 1 97.12 91 GLY A C 1
ATOM 724 O O . GLY A 1 91 ? 2.359 24.469 1.746 1 97.12 91 GLY A O 1
ATOM 725 N N . LEU A 1 92 ? 1.429 24.703 3.734 1 98.25 92 LEU A N 1
ATOM 726 C CA . LEU A 1 92 ? 2.148 23.562 4.297 1 98.25 92 LEU A CA 1
ATOM 727 C C . LEU A 1 92 ? 1.688 22.25 3.656 1 98.25 92 LEU A C 1
ATOM 729 O O . LEU A 1 92 ? 2.48 21.328 3.496 1 98.25 92 LEU A O 1
ATOM 733 N N . GLY A 1 93 ? 0.405 22.203 3.332 1 97.81 93 GLY A N 1
ATOM 734 C CA . GLY A 1 93 ? -0.081 21.031 2.631 1 97.81 93 GLY A CA 1
ATOM 735 C C . GLY A 1 93 ? 0.603 20.797 1.296 1 97.81 93 GLY A C 1
ATOM 736 O O . GLY A 1 93 ? 1.051 19.688 1.002 1 97.81 93 GLY A O 1
ATOM 737 N N . LYS A 1 94 ? 0.72 21.859 0.571 1 98.12 94 LYS A N 1
ATOM 738 C CA . LYS A 1 94 ? 1.414 21.797 -0.712 1 98.12 94 LYS A CA 1
ATOM 739 C C . LYS A 1 94 ? 2.875 21.391 -0.528 1 98.12 94 LYS A C 1
ATOM 741 O O . LYS A 1 94 ? 3.393 20.562 -1.275 1 98.12 94 LYS A O 1
ATOM 746 N N . TRP A 1 95 ? 3.52 22.031 0.385 1 98.75 95 TRP A N 1
ATOM 747 C CA . TRP A 1 95 ? 4.922 21.719 0.654 1 98.75 95 TRP A CA 1
ATOM 748 C C . TRP A 1 95 ? 5.094 20.266 1.063 1 98.75 95 TRP A C 1
A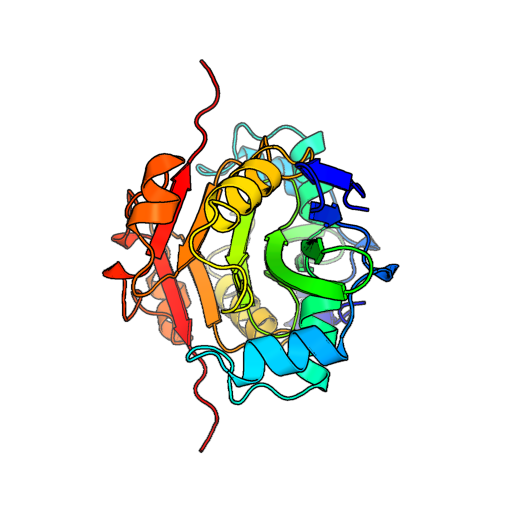TOM 750 O O . TRP A 1 95 ? 6.027 19.594 0.618 1 98.75 95 TRP A O 1
ATOM 760 N N . LEU A 1 96 ? 4.188 19.75 1.874 1 98.62 96 LEU A N 1
ATOM 761 C CA . LEU A 1 96 ? 4.191 18.375 2.324 1 98.62 96 LEU A CA 1
ATOM 762 C C . LEU A 1 96 ? 4.117 17.406 1.14 1 98.62 96 LEU A C 1
ATOM 764 O O . LEU A 1 96 ? 4.949 16.516 1.008 1 98.62 96 LEU A O 1
ATOM 768 N N . VAL A 1 97 ? 3.164 17.641 0.245 1 98.56 97 VAL A N 1
ATOM 769 C CA . VAL A 1 97 ? 2.98 16.766 -0.915 1 98.56 97 VAL A CA 1
ATOM 770 C C . VAL A 1 97 ? 4.207 16.859 -1.822 1 98.56 97 VAL A C 1
ATOM 772 O O . VAL A 1 97 ? 4.688 15.836 -2.32 1 98.56 97 VAL A O 1
ATOM 775 N N . LYS A 1 98 ? 4.75 18.031 -2.002 1 98.56 98 LYS A N 1
ATOM 776 C CA . LYS A 1 98 ? 5.957 18.203 -2.801 1 98.56 98 LYS A CA 1
ATOM 777 C C . LYS A 1 98 ? 7.113 17.375 -2.25 1 98.56 98 LYS A C 1
ATOM 779 O O . LYS A 1 98 ? 7.801 16.688 -3.004 1 98.56 98 LYS A O 1
ATOM 784 N N . CYS A 1 99 ? 7.336 17.438 -0.969 1 98.75 99 CYS A N 1
ATOM 785 C CA . CYS A 1 99 ? 8.414 16.688 -0.329 1 98.75 99 CYS A CA 1
ATOM 786 C C . CYS A 1 99 ? 8.195 15.188 -0.48 1 98.75 99 CYS A C 1
ATOM 788 O O . CYS A 1 99 ? 9.148 14.445 -0.732 1 98.75 99 CYS A O 1
ATOM 790 N N . ILE A 1 100 ? 6.934 14.719 -0.317 1 98.69 100 ILE A N 1
ATOM 791 C CA . ILE A 1 100 ? 6.613 13.297 -0.461 1 98.69 100 ILE A CA 1
ATOM 792 C C . ILE A 1 100 ? 7.008 12.82 -1.855 1 98.69 100 ILE A C 1
ATOM 794 O O . ILE A 1 100 ? 7.719 11.82 -1.995 1 98.69 100 ILE A O 1
ATOM 798 N N . LEU A 1 101 ? 6.668 13.594 -2.875 1 97.88 101 LEU A N 1
ATOM 799 C CA . LEU A 1 101 ? 6.863 13.164 -4.254 1 97.88 101 LEU A CA 1
ATOM 800 C C . LEU A 1 101 ? 8.328 13.273 -4.656 1 97.88 101 LEU A C 1
ATOM 802 O O . LEU A 1 101 ? 8.758 12.672 -5.645 1 97.88 101 LEU A O 1
ATOM 806 N N . GLN A 1 102 ? 9.117 13.984 -3.869 1 97.44 102 GLN A N 1
ATOM 807 C CA . GLN A 1 102 ? 10.539 14.156 -4.145 1 97.44 102 GLN A CA 1
ATOM 808 C C . GLN A 1 102 ? 11.375 13.141 -3.369 1 97.44 102 GLN A C 1
ATOM 810 O O . GLN A 1 102 ? 12.578 13.008 -3.607 1 97.44 102 GLN A O 1
ATOM 815 N N . HIS A 1 103 ? 10.773 12.508 -2.443 1 98.25 103 HIS A N 1
ATOM 816 C CA . HIS A 1 103 ? 11.5 11.523 -1.645 1 98.25 103 HIS A CA 1
ATOM 817 C C . HIS A 1 103 ? 12.125 10.453 -2.529 1 98.25 103 HIS A C 1
ATOM 819 O O . HIS A 1 103 ? 11.484 9.953 -3.459 1 98.25 103 HIS A O 1
ATOM 825 N N . PRO A 1 104 ? 13.352 9.984 -2.209 1 97.69 104 PRO A N 1
ATOM 826 C CA . PRO A 1 104 ? 14.086 9.062 -3.08 1 97.69 104 PRO A CA 1
ATOM 827 C C . PRO A 1 104 ? 13.367 7.727 -3.266 1 97.69 104 PRO A C 1
ATOM 829 O O . PRO A 1 104 ? 13.516 7.082 -4.305 1 97.69 104 PRO A O 1
ATOM 832 N N . ASP A 1 105 ? 12.602 7.293 -2.305 1 97.88 105 ASP A N 1
ATOM 833 C CA . ASP A 1 105 ? 11.922 6.004 -2.389 1 97.88 105 ASP A CA 1
ATOM 834 C C . ASP A 1 105 ? 10.539 6.145 -3.027 1 97.88 105 ASP A C 1
ATOM 836 O O . ASP A 1 105 ? 9.812 5.164 -3.162 1 97.88 105 ASP A O 1
ATOM 840 N N . ILE A 1 106 ? 10.18 7.367 -3.398 1 97.81 106 ILE A N 1
ATOM 841 C CA . ILE A 1 106 ? 8.867 7.586 -3.982 1 97.81 106 ILE A CA 1
ATOM 842 C C . ILE A 1 106 ? 9.008 8.117 -5.406 1 97.81 106 ILE A C 1
ATOM 844 O O . ILE A 1 106 ? 8.18 7.824 -6.27 1 97.81 106 ILE A O 1
ATOM 848 N N . THR A 1 107 ? 10.016 8.828 -5.652 1 95.31 107 THR A N 1
ATOM 849 C CA . THR A 1 107 ? 10.18 9.617 -6.867 1 95.31 107 THR A CA 1
ATOM 850 C C . THR A 1 107 ? 10.102 8.727 -8.102 1 95.31 107 THR A C 1
ATOM 852 O O . THR A 1 107 ? 9.656 9.164 -9.164 1 95.31 107 THR A O 1
ATOM 855 N N . ASN A 1 108 ? 10.438 7.496 -8.086 1 92.56 108 ASN A N 1
ATOM 856 C CA . ASN A 1 108 ? 10.461 6.645 -9.273 1 92.56 108 ASN A CA 1
ATOM 857 C C . ASN A 1 108 ? 9.297 5.656 -9.273 1 92.56 108 ASN A C 1
ATOM 859 O O . ASN A 1 108 ? 9.258 4.742 -10.094 1 92.56 108 ASN A O 1
ATOM 863 N N . ILE A 1 109 ? 8.406 5.828 -8.336 1 96.75 109 ILE A N 1
ATOM 864 C CA . ILE A 1 109 ? 7.258 4.934 -8.266 1 96.75 109 ILE A CA 1
ATOM 865 C C . ILE A 1 109 ? 6.27 5.273 -9.383 1 96.75 109 ILE A C 1
ATOM 867 O O . ILE A 1 109 ? 5.906 6.438 -9.562 1 96.75 109 ILE A O 1
ATOM 871 N N . LYS A 1 110 ? 5.871 4.211 -10.078 1 93.69 110 LYS A N 1
ATOM 872 C CA . LYS A 1 110 ? 5.035 4.387 -11.258 1 93.69 110 LYS A CA 1
ATOM 873 C C . LYS A 1 110 ? 3.615 4.797 -10.875 1 93.69 110 LYS A C 1
ATOM 875 O O . LYS A 1 110 ? 2.984 5.594 -11.57 1 93.69 110 LYS A O 1
ATOM 880 N N . ARG A 1 111 ? 3.137 4.238 -9.828 1 97.25 111 ARG A N 1
ATOM 881 C CA . ARG A 1 111 ? 1.752 4.508 -9.461 1 97.25 111 ARG A CA 1
ATOM 882 C C . ARG A 1 111 ? 1.653 4.977 -8.008 1 97.25 111 ARG A C 1
ATOM 884 O O . ARG A 1 111 ? 2.035 4.254 -7.09 1 97.25 111 ARG A O 1
ATOM 891 N N . VAL A 1 112 ? 1.195 6.152 -7.805 1 98.56 112 VAL A N 1
ATOM 892 C CA . VAL A 1 112 ? 0.828 6.695 -6.5 1 98.56 112 VAL A CA 1
ATOM 893 C C . VAL A 1 112 ? -0.683 6.91 -6.438 1 98.56 112 VAL A C 1
ATOM 895 O O . VAL A 1 112 ? -1.262 7.562 -7.309 1 98.56 112 VAL A O 1
ATOM 898 N N . LEU A 1 113 ? -1.335 6.312 -5.484 1 98.75 113 LEU A N 1
ATOM 899 C CA . LEU A 1 113 ? -2.779 6.402 -5.309 1 98.75 113 LEU A CA 1
ATOM 900 C C . LEU A 1 113 ? -3.123 7.113 -4.004 1 98.75 113 LEU A C 1
ATOM 902 O O . LEU A 1 113 ? -2.318 7.129 -3.068 1 98.75 113 LEU A O 1
ATOM 906 N N . LEU A 1 114 ? -4.219 7.754 -3.945 1 98.62 114 LEU A N 1
ATOM 907 C CA . LEU A 1 114 ? -4.809 8.281 -2.715 1 98.62 114 LEU A CA 1
ATOM 908 C C . LEU A 1 114 ? -6.328 8.328 -2.818 1 98.62 114 LEU A C 1
ATOM 910 O O . LEU A 1 114 ? -6.887 8.164 -3.906 1 98.62 114 LEU A O 1
ATOM 914 N N . ALA A 1 115 ? -7.016 8.438 -1.72 1 98.06 115 ALA A N 1
ATOM 915 C CA . ALA A 1 115 ? -8.445 8.75 -1.635 1 98.06 115 ALA A CA 1
ATOM 916 C C . ALA A 1 115 ? -8.68 10.016 -0.815 1 98.06 115 ALA A C 1
ATOM 918 O O . ALA A 1 115 ? -8.078 10.195 0.245 1 98.06 115 ALA A O 1
ATOM 919 N N . THR A 1 116 ? -9.461 10.875 -1.293 1 97.5 116 THR A N 1
ATOM 920 C CA . THR A 1 116 ? -9.766 12.125 -0.604 1 97.5 116 THR A CA 1
ATOM 921 C C . THR A 1 116 ? -11.203 12.555 -0.885 1 97.5 116 THR A C 1
ATOM 923 O O . THR A 1 116 ? -11.703 12.383 -2 1 97.5 116 THR A O 1
ATOM 926 N N . LYS A 1 117 ? -11.812 13.086 0.065 1 95.5 117 LYS A N 1
ATOM 927 C CA . LYS A 1 117 ? -13.195 13.547 -0.083 1 95.5 117 LYS A CA 1
ATOM 928 C C . LYS A 1 117 ? -13.25 14.961 -0.653 1 95.5 117 LYS A C 1
ATOM 930 O O . LYS A 1 117 ? -14.078 15.25 -1.514 1 95.5 117 LYS A O 1
ATOM 935 N N . ASN A 1 118 ? -12.383 15.867 -0.197 1 93.12 118 ASN A N 1
ATOM 936 C CA . ASN A 1 118 ? -12.602 17.266 -0.536 1 93.12 118 ASN A CA 1
ATOM 937 C C . ASN A 1 118 ? -11.289 17.984 -0.86 1 93.12 118 ASN A C 1
ATOM 939 O O . ASN A 1 118 ? -11.25 19.203 -0.942 1 93.12 118 ASN A O 1
ATOM 943 N N . ALA A 1 119 ? -10.227 17.25 -0.99 1 95.31 119 ALA A N 1
ATOM 944 C CA . ALA A 1 119 ? -8.945 17.922 -1.193 1 95.31 119 ALA A CA 1
ATOM 945 C C . ALA A 1 119 ? -8.406 17.656 -2.6 1 95.31 119 ALA A C 1
ATOM 947 O O . ALA A 1 119 ? -7.199 17.75 -2.836 1 95.31 119 ALA A O 1
ATOM 948 N N . HIS A 1 120 ? -9.188 17.375 -3.533 1 97.19 120 HIS A N 1
ATOM 949 C CA . HIS A 1 120 ? -8.781 17.047 -4.895 1 97.19 120 HIS A CA 1
ATOM 950 C C . HIS A 1 120 ? -7.879 18.141 -5.477 1 97.19 120 HIS A C 1
ATOM 952 O O . HIS A 1 120 ? -6.871 17.828 -6.117 1 97.19 120 HIS A O 1
ATOM 958 N N . GLY A 1 121 ? -8.305 19.344 -5.254 1 96.62 121 GLY A N 1
ATOM 959 C CA . GLY A 1 121 ? -7.555 20.469 -5.809 1 96.62 121 GLY A CA 1
ATOM 960 C C . GLY A 1 121 ? -6.105 20.5 -5.359 1 96.62 121 GLY A C 1
ATOM 961 O O . GLY A 1 121 ? -5.219 20.844 -6.141 1 96.62 121 GLY A O 1
ATOM 962 N N . LEU A 1 122 ? -5.887 20.141 -4.164 1 96.81 122 LEU A N 1
ATOM 963 C CA . LEU A 1 122 ? -4.527 20.078 -3.639 1 96.81 122 LEU A CA 1
ATOM 964 C C . LEU A 1 122 ? -3.658 19.156 -4.477 1 96.81 122 LEU A C 1
ATOM 966 O O . LEU A 1 122 ? -2.553 19.516 -4.879 1 96.81 122 LEU A O 1
ATOM 970 N N . TYR A 1 123 ? -4.168 18.047 -4.797 1 98.44 123 TYR A N 1
ATOM 971 C CA . TYR A 1 123 ? -3.371 16.984 -5.41 1 98.44 123 TYR A CA 1
ATOM 972 C C . TYR A 1 123 ? -3.305 17.156 -6.922 1 98.44 123 TYR A C 1
ATOM 974 O O . TYR A 1 123 ? -2.324 16.766 -7.559 1 98.44 123 TYR A O 1
ATOM 982 N N . GLU A 1 124 ? -4.297 17.75 -7.461 1 97.88 124 GLU A N 1
ATOM 983 C CA . GLU A 1 124 ? -4.336 17.984 -8.898 1 97.88 124 GLU A CA 1
ATOM 984 C C . GLU A 1 124 ? -3.137 18.812 -9.352 1 97.88 124 GLU A C 1
ATOM 986 O O . GLU A 1 124 ? -2.615 18.625 -10.445 1 97.88 124 GLU A O 1
ATOM 991 N N . GLN A 1 125 ? -2.705 19.672 -8.5 1 96.38 125 GLN A N 1
ATOM 992 C CA . GLN A 1 125 ? -1.586 20.531 -8.844 1 96.38 125 GLN A CA 1
ATOM 993 C C . GLN A 1 125 ? -0.291 19.75 -8.977 1 96.38 125 GLN A C 1
ATOM 995 O O . GLN A 1 125 ? 0.685 20.219 -9.555 1 96.38 125 GLN A O 1
ATOM 1000 N N . PHE A 1 126 ? -0.293 18.578 -8.5 1 97.25 126 PHE A N 1
ATOM 1001 C CA . PHE A 1 126 ? 0.903 17.75 -8.539 1 97.25 126 PHE A CA 1
ATOM 1002 C C . PHE A 1 126 ? 0.735 16.594 -9.523 1 97.25 126 PHE A C 1
ATOM 1004 O O . PHE A 1 126 ? 1.475 15.609 -9.469 1 97.25 126 PHE A O 1
ATOM 1011 N N . GLY A 1 127 ? -0.304 16.656 -10.352 1 96.69 127 GLY A N 1
ATOM 1012 C CA . GLY A 1 127 ? -0.458 15.688 -11.43 1 96.69 127 GLY A CA 1
ATOM 1013 C C . GLY A 1 127 ? -1.382 14.539 -11.07 1 96.69 127 GLY A C 1
ATOM 1014 O O . GLY A 1 127 ? -1.561 13.609 -11.859 1 96.69 127 GLY A O 1
ATOM 1015 N N . PHE A 1 128 ? -1.968 14.547 -9.898 1 98.44 128 PHE A N 1
ATOM 1016 C CA . PHE A 1 128 ? -2.982 13.547 -9.57 1 98.44 128 PHE A CA 1
ATOM 1017 C C . PHE A 1 128 ? -4.27 13.812 -10.344 1 98.44 128 PHE A C 1
ATOM 1019 O O . PHE A 1 128 ? -4.648 14.969 -10.547 1 98.44 128 PHE A O 1
ATOM 1026 N N . GLN A 1 129 ? -4.828 12.727 -10.711 1 97.69 129 GLN A N 1
ATOM 1027 C CA . GLN A 1 129 ? -6.09 12.758 -11.445 1 97.69 129 GLN A CA 1
ATOM 1028 C C . GLN A 1 129 ? -6.965 11.562 -11.086 1 97.69 129 GLN A C 1
ATOM 1030 O O . GLN A 1 129 ? -6.535 10.664 -10.367 1 97.69 129 GLN A O 1
ATOM 1035 N N . SER A 1 130 ? -8.172 11.641 -11.602 1 97.31 130 SER A N 1
ATOM 1036 C CA . SER A 1 130 ? -9.008 10.453 -11.484 1 97.31 130 SER A CA 1
ATOM 1037 C C . SER A 1 130 ? -8.344 9.242 -12.133 1 97.31 130 SER A C 1
ATOM 1039 O O . SER A 1 130 ? -7.645 9.383 -13.141 1 97.31 130 SER A O 1
ATOM 1041 N N . PRO A 1 131 ? -8.578 8.07 -11.57 1 97.44 131 PRO A N 1
ATOM 1042 C CA . PRO A 1 131 ? -7.949 6.883 -12.172 1 97.44 131 PRO A CA 1
ATOM 1043 C C . PRO A 1 131 ? -8.242 6.754 -13.664 1 97.44 131 PRO A C 1
ATOM 1045 O O . PRO A 1 131 ? -9.391 6.918 -14.086 1 97.44 131 PRO A O 1
ATOM 1048 N N . ARG A 1 132 ? -7.164 6.469 -14.461 1 94.62 132 ARG A N 1
ATOM 1049 C CA . ARG A 1 132 ? -7.27 6.344 -15.906 1 94.62 132 ARG A CA 1
ATOM 1050 C C . ARG A 1 132 ? -8.141 5.152 -16.297 1 94.62 132 ARG A C 1
ATOM 1052 O O . ARG A 1 132 ? -8.867 5.203 -17.297 1 94.62 132 ARG A O 1
ATOM 1059 N N . HIS A 1 133 ? -8.039 4.082 -15.523 1 95.81 133 HIS A N 1
ATOM 1060 C CA . HIS A 1 133 ? -8.805 2.857 -15.75 1 95.81 133 HIS A CA 1
ATOM 1061 C C . HIS A 1 133 ? -9.562 2.445 -14.492 1 95.81 133 HIS A C 1
ATOM 1063 O O . HIS A 1 133 ? -9.258 1.414 -13.891 1 95.81 133 HIS A O 1
ATOM 1069 N N . PRO A 1 134 ? -10.539 3.246 -14.203 1 95.75 134 PRO A N 1
ATOM 1070 C CA . PRO A 1 134 ? -11.273 2.975 -12.961 1 95.75 134 PRO A CA 1
ATOM 1071 C C . PRO A 1 134 ? -11.93 1.597 -12.953 1 95.75 134 PRO A C 1
ATOM 1073 O O . PRO A 1 134 ? -12.141 1.013 -11.891 1 95.75 134 PRO A O 1
ATOM 1076 N N . GLU A 1 135 ? -12.172 1.042 -14.164 1 95.31 135 GLU A N 1
ATOM 1077 C CA . GLU A 1 135 ? -12.836 -0.251 -14.273 1 95.31 135 GLU A CA 1
ATOM 1078 C C . GLU A 1 135 ? -11.922 -1.387 -13.828 1 95.31 135 GLU A C 1
ATOM 1080 O O . GLU A 1 135 ? -12.383 -2.5 -13.57 1 95.31 135 GLU A O 1
ATOM 1085 N N . GLN A 1 136 ? -10.664 -1.083 -13.734 1 97.69 136 GLN A N 1
ATOM 1086 C CA . GLN A 1 136 ? -9.711 -2.117 -13.344 1 97.69 136 GLN A CA 1
ATOM 1087 C C . GLN A 1 136 ? -9.547 -2.164 -11.828 1 97.69 136 GLN A C 1
ATOM 1089 O O . GLN A 1 136 ? -8.984 -3.123 -11.289 1 97.69 136 GLN A O 1
ATOM 1094 N N . LEU A 1 137 ? -9.992 -1.122 -11.133 1 98.5 137 LEU A N 1
ATOM 1095 C CA . LEU A 1 137 ? -9.82 -1.038 -9.688 1 98.5 137 LEU A CA 1
ATOM 1096 C C . LEU A 1 137 ? -10.914 -1.806 -8.961 1 98.5 137 LEU A C 1
ATOM 1098 O O . LEU A 1 137 ? -12.086 -1.719 -9.328 1 98.5 137 LEU A O 1
ATOM 1102 N N . MET A 1 138 ? -10.523 -2.611 -7.984 1 98.62 138 MET A N 1
ATOM 1103 C CA . MET A 1 138 ? -11.445 -3.285 -7.078 1 98.62 138 MET A CA 1
ATOM 1104 C C . MET A 1 138 ? -11.062 -3.045 -5.625 1 98.62 138 MET A C 1
ATOM 1106 O O . MET A 1 138 ? -9.891 -2.807 -5.32 1 98.62 138 MET A O 1
ATOM 1110 N N . GLU A 1 139 ? -12.078 -3.051 -4.828 1 98.44 139 GLU A N 1
ATOM 1111 C CA . GLU A 1 139 ? -11.797 -2.91 -3.402 1 98.44 139 GLU A CA 1
ATOM 1112 C C . GLU A 1 139 ? -12.672 -3.842 -2.57 1 98.44 139 GLU A C 1
ATOM 1114 O O . GLU A 1 139 ? -13.758 -4.234 -3.006 1 98.44 139 GLU A O 1
ATOM 1119 N N . LYS A 1 140 ? -12.156 -4.277 -1.501 1 97.5 140 LYS A N 1
ATOM 1120 C CA . LYS A 1 140 ? -12.859 -4.969 -0.426 1 97.5 140 LYS A CA 1
ATOM 1121 C C . LYS A 1 140 ? -12.828 -4.16 0.867 1 97.5 140 LYS A C 1
ATOM 1123 O O . LYS A 1 140 ? -11.75 -3.824 1.364 1 97.5 140 LYS A O 1
ATOM 1128 N N . ILE A 1 141 ? -14 -3.76 1.317 1 92.75 141 ILE A N 1
ATOM 1129 C CA . ILE A 1 141 ? -14.125 -2.98 2.545 1 92.75 141 ILE A CA 1
ATOM 1130 C C . ILE A 1 141 ? -14.711 -3.857 3.65 1 92.75 141 ILE A C 1
ATOM 1132 O O . ILE A 1 141 ? -15.75 -4.496 3.463 1 92.75 141 ILE A O 1
ATOM 1136 N N . ILE A 1 142 ? -13.906 -4.07 4.645 1 79.62 142 ILE A N 1
ATOM 1137 C CA . ILE A 1 142 ? -14.398 -4.844 5.777 1 79.62 142 ILE A CA 1
ATOM 1138 C C . ILE A 1 142 ? -15 -3.902 6.82 1 79.62 142 ILE A C 1
ATOM 1140 O O . ILE A 1 142 ? -14.367 -2.922 7.219 1 79.62 142 ILE A O 1
ATOM 1144 N N . SER A 1 143 ? -16.312 -3.994 6.867 1 64.75 143 SER A N 1
ATOM 1145 C CA . SER A 1 143 ? -17.016 -3.221 7.887 1 64.75 143 SER A CA 1
ATOM 1146 C C . SER A 1 143 ? -16.906 -3.879 9.258 1 64.75 143 SER A C 1
ATOM 1148 O O . SER A 1 143 ? -16.844 -5.105 9.359 1 64.75 143 SER A O 1
ATOM 1150 N N . PRO A 1 144 ? -16.547 -3.094 10.312 1 52.88 144 PRO A N 1
ATOM 1151 C CA . PRO A 1 144 ? -16.578 -3.705 11.648 1 52.88 144 PRO A CA 1
ATOM 1152 C C . PRO A 1 144 ? -17.797 -4.586 11.859 1 52.88 144 PRO A C 1
ATOM 1154 O O . PRO A 1 144 ? -18.875 -4.305 11.312 1 52.88 144 PRO A O 1
ATOM 1157 N N . SER A 1 145 ? -17.5 -5.945 11.953 1 38.41 145 SER A N 1
ATOM 1158 C CA . SER A 1 145 ? -18.641 -6.715 12.422 1 38.41 145 SER A CA 1
ATOM 1159 C C . SER A 1 145 ? -19.406 -5.961 13.5 1 38.41 145 SER A C 1
ATOM 1161 O O . SER A 1 145 ? -18.828 -5.543 14.508 1 38.41 145 SER A O 1
ATOM 1163 N N . THR A 1 146 ? -20.438 -5.27 13.125 1 29.33 146 THR A N 1
ATOM 1164 C CA . THR A 1 146 ? -21.312 -4.844 14.203 1 29.33 146 THR A CA 1
ATOM 1165 C C . THR A 1 146 ? -21.484 -5.953 15.242 1 29.33 146 THR A C 1
ATOM 1167 O O . THR A 1 146 ? -21.688 -7.117 14.883 1 29.33 146 THR A O 1
ATOM 1170 N N . MET B 1 1 ? 7.293 -6.582 12.977 1 81 1 MET B N 1
ATOM 1171 C CA . MET B 1 1 ? 7.426 -7.363 11.75 1 81 1 MET B CA 1
ATOM 1172 C C . MET B 1 1 ? 6.133 -8.102 11.43 1 81 1 MET B C 1
ATOM 1174 O O . MET B 1 1 ? 5.422 -8.539 12.344 1 81 1 MET B O 1
ATOM 1178 N N . LEU B 1 2 ? 5.801 -8.102 10.078 1 93.38 2 LEU B N 1
ATOM 1179 C CA . LEU B 1 2 ? 4.613 -8.852 9.695 1 93.38 2 LEU B CA 1
ATOM 1180 C C . LEU B 1 2 ? 4.816 -10.344 9.914 1 93.38 2 LEU B C 1
ATOM 1182 O O . LEU B 1 2 ? 5.926 -10.852 9.758 1 93.38 2 LEU B O 1
ATOM 1186 N N . GLN B 1 3 ? 3.801 -11.055 10.258 1 96.44 3 GLN B N 1
ATOM 1187 C CA . GLN B 1 3 ? 3.881 -12.453 10.672 1 96.44 3 GLN B CA 1
ATOM 1188 C C . GLN B 1 3 ? 4.23 -13.359 9.492 1 96.44 3 GLN B C 1
ATOM 1190 O O . GLN B 1 3 ? 3.711 -13.172 8.383 1 96.44 3 GLN B O 1
ATOM 1195 N N . ILE B 1 4 ? 5.094 -14.305 9.75 1 98.38 4 ILE B N 1
ATOM 1196 C CA . ILE B 1 4 ? 5.383 -15.352 8.781 1 98.38 4 ILE B CA 1
ATOM 1197 C C . ILE B 1 4 ? 4.398 -16.516 8.961 1 98.38 4 ILE B C 1
ATOM 1199 O O . ILE B 1 4 ? 4.27 -17.062 10.055 1 98.38 4 ILE B O 1
ATOM 1203 N N . VAL B 1 5 ? 3.662 -16.844 7.957 1 98.62 5 VAL B N 1
ATOM 1204 C CA . VAL B 1 5 ? 2.658 -17.906 8 1 98.62 5 VAL B CA 1
ATOM 1205 C C . VAL B 1 5 ? 2.865 -18.859 6.828 1 98.62 5 VAL B C 1
ATOM 1207 O O . VAL B 1 5 ? 3.311 -18.453 5.754 1 98.62 5 VAL B O 1
ATOM 1210 N N . GLN B 1 6 ? 2.613 -20.094 7.062 1 98.56 6 GLN B N 1
ATOM 1211 C CA . GLN B 1 6 ? 2.637 -21.125 6.027 1 98.56 6 GLN B CA 1
ATOM 1212 C C . GLN B 1 6 ? 1.295 -21.844 5.938 1 98.56 6 GLN B C 1
ATOM 1214 O O . GLN B 1 6 ? 0.683 -22.156 6.957 1 98.56 6 GLN B O 1
ATOM 1219 N N . TYR B 1 7 ? 0.851 -22.062 4.684 1 98.56 7 TYR B N 1
ATOM 1220 C CA . TYR B 1 7 ? -0.359 -22.812 4.371 1 98.56 7 TYR B CA 1
ATOM 1221 C C . TYR B 1 7 ? -0.034 -24.031 3.521 1 98.56 7 TYR B C 1
ATOM 1223 O O . TYR B 1 7 ? 0.958 -24.047 2.791 1 98.56 7 TYR B O 1
ATOM 1231 N N . LYS B 1 8 ? -0.924 -25.062 3.682 1 98.38 8 LYS B N 1
ATOM 1232 C CA . LYS B 1 8 ? -0.745 -26.266 2.895 1 98.38 8 LYS B CA 1
ATOM 1233 C C . LYS B 1 8 ? -2.051 -26.688 2.225 1 98.38 8 LYS B C 1
ATOM 1235 O O . LYS B 1 8 ? -3.121 -26.594 2.826 1 98.38 8 LYS B O 1
ATOM 1240 N N . ASN B 1 9 ? -1.965 -27.109 0.988 1 98.19 9 ASN B N 1
ATOM 1241 C CA . ASN B 1 9 ? -3.029 -27.672 0.166 1 98.19 9 ASN B CA 1
ATOM 1242 C C . ASN B 1 9 ? -2.512 -28.797 -0.731 1 98.19 9 ASN B C 1
ATOM 1244 O O . ASN B 1 9 ? -2.086 -28.547 -1.859 1 98.19 9 ASN B O 1
ATOM 1248 N N . GLY B 1 10 ? -2.627 -30.047 -0.147 1 97.44 10 GLY B N 1
ATOM 1249 C CA . GLY B 1 10 ? -2.027 -31.141 -0.891 1 97.44 10 GLY B CA 1
ATOM 1250 C C . GLY B 1 10 ? -0.543 -30.953 -1.145 1 97.44 10 GLY B C 1
ATOM 1251 O O . GLY B 1 10 ? 0.228 -30.734 -0.208 1 97.44 10 GLY B O 1
ATOM 1252 N N . PRO B 1 11 ? -0.117 -31.016 -2.438 1 97.75 11 PRO B N 1
ATOM 1253 C CA . PRO B 1 11 ? 1.304 -30.891 -2.77 1 97.75 11 PRO B CA 1
ATOM 1254 C C . PRO B 1 11 ? 1.763 -29.438 -2.826 1 97.75 11 PRO B C 1
ATOM 1256 O O . PRO B 1 11 ? 2.928 -29.156 -3.127 1 97.75 11 PRO B O 1
ATOM 1259 N N . PHE B 1 12 ? 0.889 -28.578 -2.533 1 98.75 12 PHE B N 1
ATOM 1260 C CA . PHE B 1 12 ? 1.201 -27.156 -2.664 1 98.75 12 PHE B CA 1
ATOM 1261 C C . PHE B 1 12 ? 1.411 -26.516 -1.297 1 98.75 12 PHE B C 1
ATOM 1263 O O . PHE B 1 12 ? 0.756 -26.891 -0.323 1 98.75 12 PHE B O 1
ATOM 1270 N N . THR B 1 13 ? 2.369 -25.594 -1.238 1 98.75 13 THR B N 1
ATOM 1271 C CA . THR B 1 13 ? 2.633 -24.812 -0.043 1 98.75 13 THR B CA 1
ATOM 1272 C C . THR B 1 13 ? 2.627 -23.312 -0.373 1 98.75 13 THR B C 1
ATOM 1274 O O . THR B 1 13 ? 3.133 -22.906 -1.419 1 98.75 13 THR B O 1
ATOM 1277 N N . LEU B 1 14 ? 2 -22.594 0.48 1 98.88 14 LEU B N 1
ATOM 1278 C CA . LEU B 1 14 ? 2.045 -21.141 0.426 1 98.88 14 LEU B CA 1
ATOM 1279 C C . LEU B 1 14 ? 2.771 -20.562 1.64 1 98.88 14 LEU B C 1
ATOM 1281 O O . LEU B 1 14 ? 2.428 -20.891 2.781 1 98.88 14 LEU B O 1
ATOM 1285 N N . SER B 1 15 ? 3.818 -19.75 1.438 1 98.88 15 SER B N 1
ATOM 1286 C CA . SER B 1 15 ? 4.609 -19.219 2.547 1 98.88 15 SER B CA 1
ATOM 1287 C C . SER B 1 15 ? 4.789 -17.719 2.441 1 98.88 15 SER B C 1
ATOM 1289 O O . SER B 1 15 ? 5 -17.188 1.35 1 98.88 15 SER B O 1
ATOM 1291 N N . THR B 1 16 ? 4.77 -17.031 3.615 1 98.88 16 THR B N 1
ATOM 1292 C CA . THR B 1 16 ? 5.055 -15.602 3.633 1 98.88 16 THR B CA 1
ATOM 1293 C C . THR B 1 16 ? 6.473 -15.344 4.129 1 98.88 16 THR B C 1
ATOM 1295 O O . THR B 1 16 ? 6.828 -14.195 4.434 1 98.88 16 THR B O 1
ATOM 1298 N N . ASP B 1 17 ? 7.312 -16.375 4.293 1 98.69 17 ASP B N 1
ATOM 1299 C CA . ASP B 1 17 ? 8.719 -16.234 4.676 1 98.69 17 ASP B CA 1
ATOM 1300 C C . ASP B 1 17 ? 9.531 -15.625 3.543 1 98.69 17 ASP B C 1
ATOM 1302 O O . ASP B 1 17 ? 9.719 -16.25 2.496 1 98.69 17 ASP B O 1
ATOM 1306 N N . PRO B 1 18 ? 9.992 -14.43 3.771 1 98.31 18 PRO B N 1
ATOM 1307 C CA . PRO B 1 18 ? 10.742 -13.766 2.699 1 98.31 18 PRO B CA 1
ATOM 1308 C C . PRO B 1 18 ? 12 -14.531 2.297 1 98.31 18 PRO B C 1
ATOM 1310 O O . PRO B 1 18 ? 12.461 -14.406 1.16 1 98.31 18 PRO B O 1
ATOM 1313 N N . ALA B 1 19 ? 12.516 -15.328 3.143 1 98.12 19 ALA B N 1
ATOM 1314 C CA . ALA B 1 19 ? 13.75 -16.062 2.875 1 98.12 19 ALA B CA 1
ATOM 1315 C C . ALA B 1 19 ? 13.523 -17.156 1.823 1 98.12 19 ALA B C 1
ATOM 1317 O O . ALA B 1 19 ? 14.477 -17.672 1.242 1 98.12 19 ALA B O 1
ATOM 1318 N N . LEU B 1 20 ? 12.281 -17.5 1.572 1 98.62 20 LEU B N 1
ATOM 1319 C CA . LEU B 1 20 ? 11.984 -18.609 0.67 1 98.62 20 LEU B CA 1
ATOM 1320 C C . LEU B 1 20 ? 11.711 -18.109 -0.741 1 98.62 20 LEU B C 1
ATOM 1322 O O . LEU B 1 20 ? 11.625 -18.891 -1.684 1 98.62 20 LEU B O 1
ATOM 1326 N N . VAL B 1 21 ? 11.586 -16.828 -0.935 1 98.88 21 VAL B N 1
ATOM 1327 C CA . VAL B 1 21 ? 11.297 -16.266 -2.252 1 98.88 21 VAL B CA 1
ATOM 1328 C C . VAL B 1 21 ? 12.43 -16.625 -3.217 1 98.88 21 VAL B C 1
ATOM 1330 O O . VAL B 1 21 ? 13.609 -16.438 -2.9 1 98.88 21 VAL B O 1
ATOM 1333 N N . GLN B 1 22 ? 12.062 -17.172 -4.27 1 98.94 22 GLN B N 1
ATOM 1334 C CA . GLN B 1 22 ? 13.031 -17.438 -5.328 1 98.94 22 GLN B CA 1
ATOM 1335 C C . GLN B 1 22 ? 13.031 -16.328 -6.371 1 98.94 22 GLN B C 1
ATOM 1337 O O . GLN B 1 22 ? 12.273 -16.375 -7.344 1 98.94 22 GLN B O 1
ATOM 1342 N N . VAL B 1 23 ? 13.938 -15.422 -6.18 1 98.88 23 VAL B N 1
ATOM 1343 C CA . VAL B 1 23 ? 13.945 -14.148 -6.887 1 98.88 23 VAL B CA 1
ATOM 1344 C C . VAL B 1 23 ? 14.039 -14.391 -8.391 1 98.88 23 VAL B C 1
ATOM 1346 O O . VAL B 1 23 ? 13.359 -13.727 -9.18 1 98.88 23 VAL B O 1
ATOM 1349 N N . ASP B 1 24 ? 14.852 -15.328 -8.828 1 98.81 24 ASP B N 1
ATOM 1350 C CA . ASP B 1 24 ? 14.984 -15.609 -10.258 1 98.81 24 ASP B CA 1
ATOM 1351 C C . ASP B 1 24 ? 13.648 -16.031 -10.859 1 98.81 24 ASP B C 1
ATOM 1353 O O . ASP B 1 24 ? 13.289 -15.594 -11.953 1 98.81 24 ASP B O 1
ATOM 1357 N N . ARG B 1 25 ? 12.883 -16.859 -10.195 1 98.69 25 ARG B N 1
ATOM 1358 C CA . ARG B 1 25 ? 11.578 -17.297 -10.672 1 98.69 25 ARG B CA 1
ATOM 1359 C C . ARG B 1 25 ? 10.586 -16.141 -10.719 1 98.69 25 ARG B C 1
ATOM 1361 O O . ARG B 1 25 ? 9.805 -16.031 -11.664 1 98.69 25 ARG B O 1
ATOM 1368 N N . VAL B 1 26 ? 10.641 -15.312 -9.734 1 98.88 26 VAL B N 1
ATOM 1369 C CA . VAL B 1 26 ? 9.742 -14.156 -9.703 1 98.88 26 VAL B CA 1
ATOM 1370 C C . VAL B 1 26 ? 10.047 -13.242 -10.883 1 98.88 26 VAL B C 1
ATOM 1372 O O . VAL B 1 26 ? 9.133 -12.758 -11.555 1 98.88 26 VAL B O 1
ATOM 1375 N N . CYS B 1 27 ? 11.352 -13.031 -11.125 1 98.81 27 CYS B N 1
ATOM 1376 C CA . CYS B 1 27 ? 11.75 -12.234 -12.281 1 98.81 27 CYS B CA 1
ATOM 1377 C C . CYS B 1 27 ? 11.203 -12.836 -13.57 1 98.81 27 CYS B C 1
ATOM 1379 O O . CYS B 1 27 ? 10.711 -12.117 -14.438 1 98.81 27 CYS B O 1
ATOM 1381 N N . GLU B 1 28 ? 11.25 -14.117 -13.68 1 98.44 28 GLU B N 1
ATOM 1382 C CA . GLU B 1 28 ? 10.734 -14.797 -14.859 1 98.44 28 GLU B CA 1
ATOM 1383 C C . GLU B 1 28 ? 9.219 -14.648 -14.969 1 98.44 28 GLU B C 1
ATOM 1385 O O . GLU B 1 28 ? 8.695 -14.406 -16.047 1 98.44 28 GLU B O 1
ATOM 1390 N N . PHE B 1 29 ? 8.469 -14.852 -13.828 1 98 29 PHE B N 1
ATOM 1391 C CA . PHE B 1 29 ? 7.027 -14.641 -13.797 1 98 29 PHE B CA 1
ATOM 1392 C C . PHE B 1 29 ? 6.668 -13.266 -14.336 1 98 29 PHE B C 1
ATOM 1394 O O . PHE B 1 29 ? 5.867 -13.141 -15.266 1 98 29 PHE B O 1
ATOM 1401 N N . LEU B 1 30 ? 7.32 -12.234 -13.773 1 98.44 30 LEU B N 1
ATOM 1402 C CA . LEU B 1 30 ? 6.957 -10.852 -14.07 1 98.44 30 LEU B CA 1
ATOM 1403 C C . LEU B 1 30 ? 7.352 -10.477 -15.5 1 98.44 30 LEU B C 1
ATOM 1405 O O . LEU B 1 30 ? 6.656 -9.703 -16.156 1 98.44 30 LEU B O 1
ATOM 1409 N N . ALA B 1 31 ? 8.414 -11.07 -16.016 1 98 31 ALA B N 1
ATOM 1410 C CA . ALA B 1 31 ? 8.844 -10.828 -17.391 1 98 31 ALA B CA 1
ATOM 1411 C C . ALA B 1 31 ? 7.789 -11.305 -18.391 1 98 31 ALA B C 1
ATOM 1413 O O . ALA B 1 31 ? 7.703 -10.789 -19.5 1 98 31 ALA B O 1
ATOM 1414 N N . ARG B 1 32 ? 6.969 -12.227 -18 1 97.31 32 ARG B N 1
ATOM 1415 C CA . ARG B 1 32 ? 5.945 -12.797 -18.859 1 97.31 32 ARG B CA 1
ATOM 1416 C C . ARG B 1 32 ? 4.605 -12.102 -18.656 1 97.31 32 ARG B C 1
ATOM 1418 O O . ARG B 1 32 ? 3.619 -12.43 -19.328 1 97.31 32 ARG B O 1
ATOM 1425 N N . SER B 1 33 ? 4.539 -11.188 -17.828 1 96.25 33 SER B N 1
ATOM 1426 C CA . SER B 1 33 ? 3.303 -10.477 -17.516 1 96.25 33 SER B CA 1
ATOM 1427 C C . SER B 1 33 ? 3.164 -9.219 -18.375 1 96.25 33 SER B C 1
ATOM 1429 O O . SER B 1 33 ? 4.16 -8.672 -18.844 1 96.25 33 SER B O 1
ATOM 1431 N N . TYR B 1 34 ? 1.936 -8.773 -18.516 1 93.75 34 TYR B N 1
ATOM 1432 C CA . TYR B 1 34 ? 1.691 -7.543 -19.266 1 93.75 34 TYR B CA 1
ATOM 1433 C C . TYR B 1 34 ? 1.967 -6.32 -18.406 1 93.75 34 TYR B C 1
ATOM 1435 O O . TYR B 1 34 ? 2.213 -5.23 -18.922 1 93.75 34 TYR B O 1
ATOM 1443 N N . TRP B 1 35 ? 1.918 -6.434 -17.125 1 94.56 35 TRP B N 1
ATOM 1444 C CA . TRP B 1 35 ? 1.954 -5.258 -16.266 1 94.56 35 TRP B CA 1
ATOM 1445 C C . TRP B 1 35 ? 3.377 -4.969 -15.797 1 94.56 35 TRP B C 1
ATOM 1447 O O . TRP B 1 35 ? 3.686 -3.848 -15.383 1 94.56 35 TRP B O 1
ATOM 1457 N N . ALA B 1 36 ? 4.289 -6 -15.93 1 96.81 36 ALA B N 1
ATOM 1458 C CA . ALA B 1 36 ? 5.574 -5.797 -15.273 1 96.81 36 ALA B CA 1
ATOM 1459 C C . ALA B 1 36 ? 6.727 -6.289 -16.141 1 96.81 36 ALA B C 1
ATOM 1461 O O . ALA B 1 36 ? 7.84 -6.5 -15.656 1 96.81 36 ALA B O 1
ATOM 1462 N N . ASN B 1 37 ? 6.531 -6.453 -17.406 1 97.44 37 ASN B N 1
ATOM 1463 C CA . ASN B 1 37 ? 7.504 -7.105 -18.281 1 97.44 37 ASN B CA 1
ATOM 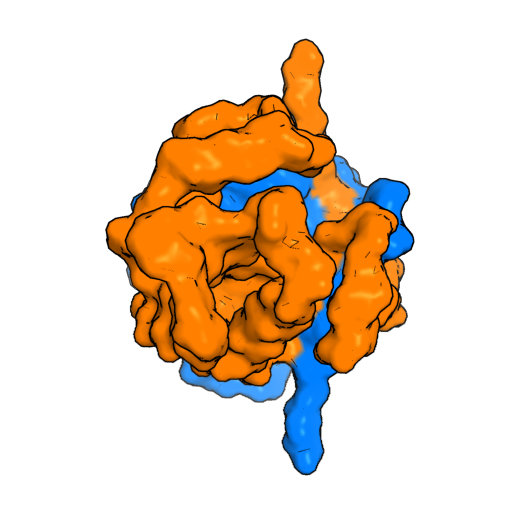1464 C C . ASN B 1 37 ? 8.688 -6.188 -18.578 1 97.44 37 ASN B C 1
ATOM 1466 O O . ASN B 1 37 ? 9.664 -6.613 -19.203 1 97.44 37 ASN B O 1
ATOM 1470 N N . THR B 1 38 ? 8.742 -4.941 -18.109 1 95.88 38 THR B N 1
ATOM 1471 C CA . THR B 1 38 ? 9.867 -4.039 -18.328 1 95.88 38 THR B CA 1
ATOM 1472 C C . THR B 1 38 ? 10.539 -3.699 -17 1 95.88 38 THR B C 1
ATOM 1474 O O . THR B 1 38 ? 11.453 -2.867 -16.953 1 95.88 38 THR B O 1
ATOM 1477 N N . ARG B 1 39 ? 10.07 -4.242 -15.953 1 97.5 39 ARG B N 1
ATOM 1478 C CA . ARG B 1 39 ? 10.625 -3.951 -14.641 1 97.5 39 ARG B CA 1
ATOM 1479 C C . ARG B 1 39 ? 12.008 -4.582 -14.477 1 97.5 39 ARG B C 1
ATOM 1481 O O . ARG B 1 39 ? 12.188 -5.77 -14.742 1 97.5 39 ARG B O 1
ATOM 1488 N N . ASP B 1 40 ? 12.992 -3.797 -14.062 1 97.69 40 ASP B N 1
ATOM 1489 C CA . ASP B 1 40 ? 14.328 -4.355 -13.922 1 97.69 40 ASP B CA 1
ATOM 1490 C C . ASP B 1 40 ? 14.461 -5.141 -12.617 1 97.69 40 ASP B C 1
ATOM 1492 O O . ASP B 1 40 ? 13.617 -5.008 -11.719 1 97.69 40 ASP B O 1
ATOM 1496 N N . ARG B 1 41 ? 15.461 -5.953 -12.531 1 98.5 41 ARG B N 1
ATOM 1497 C CA . ARG B 1 41 ? 15.672 -6.883 -11.422 1 98.5 41 ARG B CA 1
ATOM 1498 C C . ARG B 1 41 ? 15.805 -6.133 -10.102 1 98.5 41 ARG B C 1
ATOM 1500 O O . ARG B 1 41 ? 15.281 -6.578 -9.078 1 98.5 41 ARG B O 1
ATOM 1507 N N . ALA B 1 42 ? 16.5 -4.992 -10.109 1 98.19 42 ALA B N 1
ATOM 1508 C CA . ALA B 1 42 ? 16.703 -4.219 -8.883 1 98.19 42 ALA B CA 1
ATOM 1509 C C . ALA B 1 42 ? 15.375 -3.725 -8.32 1 98.19 42 ALA B C 1
ATOM 1511 O O . ALA B 1 42 ? 15.148 -3.775 -7.109 1 98.19 42 ALA B O 1
ATOM 1512 N N . THR B 1 43 ? 14.531 -3.273 -9.195 1 98.12 43 THR B N 1
ATOM 1513 C CA . THR B 1 43 ? 13.203 -2.814 -8.797 1 98.12 43 THR B CA 1
ATOM 1514 C C . THR B 1 43 ? 12.383 -3.965 -8.227 1 98.12 43 THR B C 1
ATOM 1516 O O . THR B 1 43 ? 11.703 -3.807 -7.207 1 98.12 43 THR B O 1
ATOM 1519 N N . ILE B 1 44 ? 12.461 -5.113 -8.875 1 98.69 44 ILE B N 1
ATOM 1520 C CA . ILE B 1 44 ? 11.734 -6.293 -8.406 1 98.69 44 ILE B CA 1
ATOM 1521 C C . ILE B 1 44 ? 12.211 -6.676 -7.008 1 98.69 44 ILE B C 1
ATOM 1523 O O . ILE B 1 44 ? 11.391 -6.863 -6.102 1 98.69 44 ILE B O 1
ATOM 1527 N N . ILE B 1 45 ? 13.469 -6.723 -6.801 1 98.69 45 ILE B N 1
ATOM 1528 C CA . ILE B 1 45 ? 14.039 -7.117 -5.516 1 98.69 45 ILE B CA 1
ATOM 1529 C C . ILE B 1 45 ? 13.594 -6.145 -4.43 1 98.69 45 ILE B C 1
ATOM 1531 O O . ILE B 1 45 ? 13.172 -6.562 -3.348 1 98.69 45 ILE B O 1
ATOM 1535 N N . LYS B 1 46 ? 13.656 -4.859 -4.754 1 98.25 46 LYS B N 1
ATOM 1536 C CA . LYS B 1 46 ? 13.242 -3.854 -3.779 1 98.25 46 LYS B CA 1
ATOM 1537 C C . LYS B 1 46 ? 11.758 -3.986 -3.447 1 98.25 46 LYS B C 1
ATOM 1539 O O . LYS B 1 46 ? 11.359 -3.873 -2.285 1 98.25 46 LYS B O 1
ATOM 1544 N N . SER B 1 47 ? 10.93 -4.215 -4.48 1 98.44 47 SER B N 1
ATOM 1545 C CA . SER B 1 47 ? 9.5 -4.363 -4.254 1 98.44 47 SER B CA 1
ATOM 1546 C C . SER B 1 47 ? 9.203 -5.566 -3.369 1 98.44 47 SER B C 1
ATOM 1548 O O . SER B 1 47 ? 8.328 -5.508 -2.502 1 98.44 47 SER B O 1
ATOM 1550 N N . LEU B 1 48 ? 9.93 -6.676 -3.561 1 98.69 48 LEU B N 1
ATOM 1551 C CA . LEU B 1 48 ? 9.758 -7.871 -2.746 1 98.69 48 LEU B CA 1
ATOM 1552 C C . LEU B 1 48 ? 10.133 -7.598 -1.292 1 98.69 48 LEU B C 1
ATOM 1554 O O . LEU B 1 48 ? 9.43 -8.023 -0.375 1 98.69 48 LEU B O 1
ATOM 1558 N N . LYS B 1 49 ? 11.141 -6.836 -1.104 1 97.69 49 LYS B N 1
ATOM 1559 C CA . LYS B 1 49 ? 11.68 -6.566 0.224 1 97.69 49 LYS B CA 1
ATOM 1560 C C . LYS B 1 49 ? 10.688 -5.785 1.078 1 97.69 49 LYS B C 1
ATOM 1562 O O . LYS B 1 49 ? 10.633 -5.961 2.297 1 97.69 49 LYS B O 1
ATOM 1567 N N . HIS B 1 50 ? 9.883 -4.996 0.438 1 97.56 50 HIS B N 1
ATOM 1568 C CA . HIS B 1 50 ? 9 -4.109 1.183 1 97.56 50 HIS B CA 1
ATOM 1569 C C . HIS B 1 50 ? 7.531 -4.465 0.947 1 97.56 50 HIS B C 1
ATOM 1571 O O . HIS B 1 50 ? 6.668 -3.584 0.945 1 97.56 50 HIS B O 1
ATOM 1577 N N . SER B 1 51 ? 7.328 -5.754 0.716 1 98.31 51 SER B N 1
ATOM 1578 C CA . SER B 1 51 ? 5.977 -6.289 0.588 1 98.31 51 SER B CA 1
ATOM 1579 C C . SER B 1 51 ? 5.793 -7.539 1.442 1 98.31 51 SER B C 1
ATOM 1581 O O . SER B 1 51 ? 6.773 -8.172 1.85 1 98.31 51 SER B O 1
ATOM 1583 N N . LEU B 1 52 ? 4.547 -7.77 1.815 1 98.75 52 LEU B N 1
ATOM 1584 C CA . LEU B 1 52 ? 4.16 -9.102 2.27 1 98.75 52 LEU B CA 1
ATOM 1585 C C . LEU B 1 52 ? 3.947 -10.039 1.085 1 98.75 52 LEU B C 1
ATOM 1587 O O . LEU B 1 52 ? 2.969 -9.898 0.347 1 98.75 52 LEU B O 1
ATOM 1591 N N . CYS B 1 53 ? 4.867 -10.984 0.922 1 98.88 53 CYS B N 1
ATOM 1592 C CA . CYS B 1 53 ? 4.836 -11.859 -0.247 1 98.88 53 CYS B CA 1
ATOM 1593 C C . CYS B 1 53 ? 4.246 -13.219 0.103 1 98.88 53 CYS B C 1
ATOM 1595 O O . CYS B 1 53 ? 4.598 -13.805 1.126 1 98.88 53 CYS B O 1
ATOM 1597 N N . PHE B 1 54 ? 3.359 -13.672 -0.672 1 98.94 54 PHE B N 1
ATOM 1598 C CA . PHE B 1 54 ? 2.838 -15.031 -0.652 1 98.94 54 PHE B CA 1
ATOM 1599 C C . PHE B 1 54 ? 3.43 -15.852 -1.791 1 98.94 54 PHE B C 1
ATOM 1601 O O . PHE B 1 54 ? 3.004 -15.727 -2.941 1 98.94 54 PHE B O 1
ATOM 1608 N N . SER B 1 55 ? 4.414 -16.625 -1.438 1 98.94 55 SER B N 1
ATOM 1609 C CA . SER B 1 55 ? 5.07 -17.484 -2.428 1 98.94 55 SER B CA 1
ATOM 1610 C C . SER B 1 55 ? 4.426 -18.859 -2.49 1 98.94 55 SER B C 1
ATOM 1612 O O . SER B 1 55 ? 4.301 -19.547 -1.47 1 98.94 55 SER B O 1
ATOM 1614 N N . LEU B 1 56 ? 3.977 -19.203 -3.645 1 98.94 56 LEU B N 1
ATOM 1615 C CA . LEU B 1 56 ? 3.332 -20.484 -3.889 1 98.94 56 LEU B CA 1
ATOM 1616 C C . LEU B 1 56 ? 4.332 -21.5 -4.426 1 98.94 56 LEU B C 1
ATOM 1618 O O . LEU B 1 56 ? 5.047 -21.234 -5.391 1 98.94 56 LEU B O 1
ATOM 1622 N N . PHE B 1 57 ? 4.379 -22.703 -3.791 1 98.88 57 PHE B N 1
ATOM 1623 C CA . PHE B 1 57 ? 5.359 -23.719 -4.148 1 98.88 57 PHE B CA 1
ATOM 1624 C C . PHE B 1 57 ? 4.668 -25.031 -4.523 1 98.88 57 PHE B C 1
ATOM 1626 O O . PHE B 1 57 ? 3.656 -25.391 -3.924 1 98.88 57 PHE B O 1
ATOM 1633 N N . HIS B 1 58 ? 5.16 -25.703 -5.484 1 98.75 58 HIS B N 1
ATOM 1634 C CA . HIS B 1 58 ? 5.023 -27.141 -5.703 1 98.75 58 HIS B CA 1
ATOM 1635 C C . HIS B 1 58 ? 6.32 -27.875 -5.383 1 98.75 58 HIS B C 1
ATOM 1637 O O . HIS B 1 58 ? 7.297 -27.766 -6.125 1 98.75 58 HIS B O 1
ATOM 1643 N N . GLY B 1 59 ? 6.289 -28.594 -4.281 1 96.88 59 GLY B N 1
ATOM 1644 C CA . GLY B 1 59 ? 7.57 -29.047 -3.77 1 96.88 59 GLY B CA 1
ATOM 1645 C C . GLY B 1 59 ? 8.492 -27.906 -3.375 1 96.88 59 GLY B C 1
ATOM 1646 O O . GLY B 1 59 ? 8.109 -27.047 -2.582 1 96.88 59 GLY B O 1
ATOM 1647 N N . GLN B 1 60 ? 9.695 -27.875 -3.992 1 97.12 60 GLN B N 1
ATOM 1648 C CA . GLN B 1 60 ? 10.672 -26.844 -3.645 1 97.12 60 GLN B CA 1
ATOM 1649 C C . GLN B 1 60 ? 10.688 -25.734 -4.684 1 97.12 60 GLN B C 1
ATOM 1651 O O . GLN B 1 60 ? 11.391 -24.734 -4.52 1 97.12 60 GLN B O 1
ATOM 1656 N N . THR B 1 61 ? 9.875 -25.875 -5.664 1 98.56 61 THR B N 1
ATOM 1657 C CA . THR B 1 61 ? 9.883 -24.922 -6.773 1 98.56 61 THR B CA 1
ATOM 1658 C C . THR B 1 61 ? 8.789 -23.875 -6.602 1 98.56 61 THR B C 1
ATOM 1660 O O . THR B 1 61 ? 7.621 -24.219 -6.414 1 98.56 61 THR B O 1
ATOM 1663 N N . GLN B 1 62 ? 9.18 -22.625 -6.602 1 98.88 62 GLN B N 1
ATOM 1664 C CA . GLN B 1 62 ? 8.172 -21.562 -6.582 1 98.88 62 GLN B CA 1
ATOM 1665 C C . GLN B 1 62 ? 7.438 -21.484 -7.914 1 98.88 62 GLN B C 1
ATOM 1667 O O . GLN B 1 62 ? 8.062 -21.344 -8.969 1 98.88 62 GLN B O 1
ATOM 1672 N N . ILE B 1 63 ? 6.098 -21.594 -7.871 1 98.88 63 ILE B N 1
ATOM 1673 C CA . ILE B 1 63 ? 5.316 -21.641 -9.102 1 98.88 63 ILE B CA 1
ATOM 1674 C C . ILE B 1 63 ? 4.348 -20.469 -9.148 1 98.88 63 ILE B C 1
ATOM 1676 O O . ILE B 1 63 ? 3.502 -20.391 -10.047 1 98.88 63 ILE B O 1
ATOM 1680 N N . GLY B 1 64 ? 4.395 -19.547 -8.164 1 98.81 64 GLY B N 1
ATOM 1681 C CA . GLY B 1 64 ? 3.521 -18.375 -8.141 1 98.81 64 GLY B CA 1
ATOM 1682 C C . GLY B 1 64 ? 3.895 -17.375 -7.062 1 98.81 64 GLY B C 1
ATOM 1683 O O . GLY B 1 64 ? 4.797 -17.625 -6.262 1 98.81 64 GLY B O 1
ATOM 1684 N N . LEU B 1 65 ? 3.184 -16.297 -7.105 1 98.88 65 LEU B N 1
ATOM 1685 C CA . LEU B 1 65 ? 3.412 -15.195 -6.172 1 98.88 65 LEU B CA 1
ATOM 1686 C C . LEU B 1 65 ? 2.178 -14.305 -6.07 1 98.88 65 LEU B C 1
ATOM 1688 O O . LEU B 1 65 ? 1.412 -14.188 -7.027 1 98.88 65 LEU B O 1
ATOM 1692 N N . ALA B 1 66 ? 1.981 -13.75 -4.953 1 98.88 66 ALA B N 1
ATOM 1693 C CA . ALA B 1 66 ? 1.191 -12.539 -4.746 1 98.88 66 ALA B CA 1
ATOM 1694 C C . ALA B 1 66 ? 1.886 -11.594 -3.775 1 98.88 66 ALA B C 1
ATOM 1696 O O . ALA B 1 66 ? 2.441 -12.023 -2.766 1 98.88 66 ALA B O 1
ATOM 1697 N N . ARG B 1 67 ? 1.899 -10.359 -4.113 1 98.88 67 ARG B N 1
ATOM 1698 C CA . ARG B 1 67 ? 2.422 -9.344 -3.205 1 98.88 67 ARG B CA 1
ATOM 1699 C C . ARG B 1 67 ? 1.292 -8.539 -2.572 1 98.88 67 ARG B C 1
ATOM 1701 O O . ARG B 1 67 ? 0.266 -8.289 -3.211 1 98.88 67 ARG B O 1
ATOM 1708 N N . VAL B 1 68 ? 1.485 -8.172 -1.342 1 98.88 68 VAL B N 1
ATOM 1709 C CA . VAL B 1 68 ? 0.606 -7.223 -0.663 1 98.88 68 VAL B CA 1
ATOM 1710 C C . VAL B 1 68 ? 1.429 -6.066 -0.097 1 98.88 68 VAL B C 1
ATOM 1712 O O . VAL B 1 68 ? 2.256 -6.266 0.796 1 98.88 68 VAL B O 1
ATOM 1715 N N . VAL B 1 69 ? 1.267 -4.914 -0.657 1 98.81 69 VAL B N 1
ATOM 1716 C CA . VAL B 1 69 ? 1.813 -3.699 -0.061 1 98.81 69 VAL B CA 1
ATOM 1717 C C . VAL B 1 69 ? 0.875 -3.191 1.031 1 98.81 69 VAL B C 1
ATOM 1719 O O . VAL B 1 69 ? -0.252 -2.779 0.748 1 98.81 69 VAL B O 1
ATOM 1722 N N . THR B 1 70 ? 1.367 -3.25 2.289 1 98.81 70 THR B N 1
ATOM 1723 C CA . THR B 1 70 ? 0.432 -3.037 3.389 1 98.81 70 THR B CA 1
ATOM 1724 C C . THR B 1 70 ? 1.153 -2.48 4.613 1 98.81 70 THR B C 1
ATOM 1726 O O . THR B 1 70 ? 2.363 -2.66 4.762 1 98.81 70 THR B O 1
ATOM 1729 N N . ASP B 1 71 ? 0.398 -1.769 5.375 1 98.5 71 ASP B N 1
ATOM 1730 C CA . ASP B 1 71 ? 0.865 -1.378 6.699 1 98.5 71 ASP B CA 1
ATOM 1731 C C . ASP B 1 71 ? 0.459 -2.41 7.75 1 98.5 71 ASP B C 1
ATOM 1733 O O . ASP B 1 71 ? 0.815 -2.281 8.922 1 98.5 71 ASP B O 1
ATOM 1737 N N . GLY B 1 72 ? -0.279 -3.465 7.324 1 98.19 72 GLY B N 1
ATOM 1738 C CA . GLY B 1 72 ? -0.69 -4.523 8.234 1 98.19 72 GLY B CA 1
ATOM 1739 C C . GLY B 1 72 ? -1.745 -4.074 9.227 1 98.19 72 GLY B C 1
ATOM 1740 O O . GLY B 1 72 ? -2.033 -4.781 10.195 1 98.19 72 GLY B O 1
ATOM 1741 N N . ALA B 1 73 ? -2.361 -2.883 9.016 1 97.69 73 ALA B N 1
ATOM 1742 C CA . ALA B 1 73 ? -3.244 -2.311 10.031 1 97.69 73 ALA B CA 1
ATOM 1743 C C . ALA B 1 73 ? -4.473 -1.669 9.391 1 97.69 73 ALA B C 1
ATOM 1745 O O . ALA B 1 73 ? -5.605 -1.933 9.805 1 97.69 73 ALA B O 1
ATOM 1746 N N . THR B 1 74 ? -4.328 -0.874 8.297 1 97.81 74 THR B N 1
ATOM 1747 C CA . THR B 1 74 ? -5.441 -0.052 7.836 1 97.81 74 THR B CA 1
ATOM 1748 C C . THR B 1 74 ? -5.656 -0.233 6.336 1 97.81 74 THR B C 1
ATOM 1750 O O . THR B 1 74 ? -6.758 -0.009 5.828 1 97.81 74 THR B O 1
ATOM 1753 N N . PHE B 1 75 ? -4.578 -0.645 5.645 1 98.56 75 PHE B N 1
ATOM 1754 C CA . PHE B 1 75 ? -4.637 -0.644 4.188 1 98.56 75 PHE B CA 1
ATOM 1755 C C . PHE B 1 75 ? -3.799 -1.777 3.611 1 98.56 75 PHE B C 1
ATOM 1757 O O . PHE B 1 75 ? -2.725 -2.086 4.129 1 98.56 75 PHE B O 1
ATOM 1764 N N . ALA B 1 76 ? -4.289 -2.365 2.504 1 98.88 76 ALA B N 1
ATOM 1765 C CA . ALA B 1 76 ? -3.529 -3.342 1.73 1 98.88 76 ALA B CA 1
ATOM 1766 C C . ALA B 1 76 ? -3.791 -3.182 0.236 1 98.88 76 ALA B C 1
ATOM 1768 O O . ALA B 1 76 ? -4.926 -2.945 -0.18 1 98.88 76 ALA B O 1
ATOM 1769 N N . TYR B 1 77 ? -2.732 -3.264 -0.519 1 98.88 77 TYR B N 1
ATOM 1770 C CA . TYR B 1 77 ? -2.805 -3.316 -1.975 1 98.88 77 TYR B CA 1
ATOM 1771 C C . TYR B 1 77 ? -2.291 -4.652 -2.498 1 98.88 77 TYR B C 1
ATOM 1773 O O . TYR B 1 77 ? -1.124 -4.996 -2.299 1 98.88 77 TYR B O 1
ATOM 1781 N N . LEU B 1 78 ? -3.197 -5.391 -3.105 1 98.81 78 LEU B N 1
ATOM 1782 C CA . LEU B 1 78 ? -2.863 -6.691 -3.678 1 98.81 78 LEU B CA 1
ATOM 1783 C C . LEU B 1 78 ? -2.4 -6.547 -5.121 1 98.81 78 LEU B C 1
ATOM 1785 O O . LEU B 1 78 ? -3.107 -5.973 -5.953 1 98.81 78 LEU B O 1
ATOM 1789 N N . CYS B 1 79 ? -1.148 -7.094 -5.445 1 98.62 79 CYS B N 1
ATOM 1790 C CA . CYS B 1 79 ? -0.593 -6.922 -6.781 1 98.62 79 CYS B CA 1
ATOM 1791 C C . CYS B 1 79 ? 0.377 -8.047 -7.117 1 98.62 79 CYS B C 1
ATOM 1793 O O . CYS B 1 79 ? 0.639 -8.922 -6.285 1 98.62 79 CYS B O 1
ATOM 1795 N N . ASP B 1 80 ? 0.789 -8.125 -8.383 1 98.44 80 ASP B N 1
ATOM 1796 C CA . ASP B 1 80 ? 1.774 -9.07 -8.898 1 98.44 80 ASP B CA 1
ATOM 1797 C C . ASP B 1 80 ? 1.347 -10.508 -8.641 1 98.44 80 ASP B C 1
ATOM 1799 O O . ASP B 1 80 ? 2.154 -11.336 -8.203 1 98.44 80 ASP B O 1
ATOM 1803 N N . VAL B 1 81 ? 0.091 -10.734 -8.766 1 98.56 81 VAL B N 1
ATOM 1804 C CA . VAL B 1 81 ? -0.435 -12.086 -8.609 1 98.56 81 VAL B CA 1
ATOM 1805 C C . VAL B 1 81 ? -0.159 -12.891 -9.875 1 98.56 81 VAL B C 1
ATOM 1807 O O . VAL B 1 81 ? -0.59 -12.516 -10.969 1 98.56 81 VAL B O 1
ATOM 1810 N N . PHE B 1 82 ? 0.557 -13.969 -9.68 1 98.25 82 PHE B N 1
ATOM 1811 C CA . PHE B 1 82 ? 0.983 -14.805 -10.805 1 98.25 82 PHE B CA 1
ATOM 1812 C C . PHE B 1 82 ? 0.985 -16.281 -10.414 1 98.25 82 PHE B C 1
ATOM 1814 O O . PHE B 1 82 ? 1.424 -16.641 -9.32 1 98.25 82 PHE B O 1
ATOM 1821 N N . ILE B 1 83 ? 0.458 -17.047 -11.242 1 98.25 83 ILE B N 1
ATOM 1822 C CA . ILE B 1 83 ? 0.561 -18.5 -11.156 1 98.25 83 ILE B CA 1
ATOM 1823 C C . ILE B 1 83 ? 1.113 -19.062 -12.461 1 98.25 83 ILE B C 1
ATOM 1825 O O . ILE B 1 83 ? 0.633 -18.719 -13.547 1 98.25 83 ILE B O 1
ATOM 1829 N N . ASP B 1 84 ? 2.098 -19.906 -12.367 1 97.94 84 ASP B N 1
ATOM 1830 C CA . ASP B 1 84 ? 2.691 -20.547 -13.539 1 97.94 84 ASP B CA 1
ATOM 1831 C C . ASP B 1 84 ? 1.622 -21.219 -14.398 1 97.94 84 ASP B C 1
ATOM 1833 O O . ASP B 1 84 ? 0.71 -21.859 -13.875 1 97.94 84 ASP B O 1
ATOM 1837 N N . GLU B 1 85 ? 1.749 -21.094 -15.672 1 96.62 85 GLU B N 1
ATOM 1838 C CA . GLU B 1 85 ? 0.734 -21.531 -16.625 1 96.62 85 GLU B CA 1
ATOM 1839 C C . GLU B 1 85 ? 0.433 -23.016 -16.469 1 96.62 85 GLU B C 1
ATOM 1841 O O . GLU B 1 85 ? -0.721 -23.438 -16.578 1 96.62 85 GLU B O 1
ATOM 1846 N N . GLU B 1 86 ? 1.434 -23.797 -16.219 1 96.88 86 GLU B N 1
ATOM 1847 C CA . GLU B 1 86 ? 1.304 -25.25 -16.109 1 96.88 86 GLU B CA 1
ATOM 1848 C C . GLU B 1 86 ? 0.428 -25.641 -14.922 1 96.88 86 GLU B C 1
ATOM 1850 O O . GLU B 1 86 ? -0.058 -26.766 -14.844 1 96.88 86 GLU B O 1
ATOM 1855 N N . PHE B 1 87 ? 0.193 -24.703 -14.047 1 98 87 PHE B N 1
ATOM 1856 C CA . PHE B 1 87 ? -0.5 -25.047 -12.812 1 98 87 PHE B CA 1
ATOM 1857 C C . PHE B 1 87 ? -1.832 -24.312 -12.711 1 98 87 PHE B C 1
ATOM 1859 O O . PHE B 1 87 ? -2.488 -24.344 -11.672 1 98 87 PHE B O 1
ATOM 1866 N N . ARG B 1 88 ? -2.229 -23.656 -13.734 1 96.81 88 ARG B N 1
ATOM 1867 C CA . ARG B 1 88 ? -3.484 -22.906 -13.727 1 96.81 88 ARG B CA 1
ATOM 1868 C C . ARG B 1 88 ? -4.676 -23.844 -13.938 1 96.81 88 ARG B C 1
ATOM 1870 O O . ARG B 1 88 ? -4.5 -25 -14.312 1 96.81 88 ARG B O 1
ATOM 1877 N N . GLY B 1 89 ? -5.805 -23.359 -13.547 1 95.56 89 GLY B N 1
ATOM 1878 C CA . GLY B 1 89 ? -7.016 -24.141 -13.719 1 95.56 89 GLY B CA 1
ATOM 1879 C C . GLY B 1 89 ? -7.215 -25.188 -12.641 1 95.56 89 GLY B C 1
ATOM 1880 O O . GLY B 1 89 ? -8.031 -26.094 -12.789 1 95.56 89 GLY B O 1
ATOM 1881 N N . GLN B 1 90 ? -6.504 -25.062 -11.57 1 96.19 90 GLN B N 1
ATOM 1882 C CA . GLN B 1 90 ? -6.559 -26.047 -10.492 1 96.19 90 GLN B CA 1
ATOM 1883 C C . GLN B 1 90 ? -7.086 -25.422 -9.203 1 96.19 90 GLN B C 1
ATOM 1885 O O . GLN B 1 90 ? -6.98 -26.031 -8.133 1 96.19 90 GLN B O 1
ATOM 1890 N N . GLY B 1 91 ? -7.547 -24.219 -9.266 1 97.12 91 GLY B N 1
ATOM 1891 C CA . GLY B 1 91 ? -8.109 -23.562 -8.094 1 97.12 91 GLY B CA 1
ATOM 1892 C C . GLY B 1 91 ? -7.062 -22.891 -7.23 1 97.12 91 GLY B C 1
ATOM 1893 O O . GLY B 1 91 ? -7.371 -22.375 -6.152 1 97.12 91 GLY B O 1
ATOM 1894 N N . LEU B 1 92 ? -5.855 -22.812 -7.695 1 98.31 92 LEU B N 1
ATOM 1895 C CA . LEU B 1 92 ? -4.762 -22.281 -6.887 1 98.31 92 LEU B CA 1
ATOM 1896 C C . LEU B 1 92 ? -4.906 -20.781 -6.699 1 98.31 92 LEU B C 1
ATOM 1898 O O . LEU B 1 92 ? -4.527 -20.234 -5.656 1 98.31 92 LEU B O 1
ATOM 1902 N N . GLY B 1 93 ? -5.418 -20.125 -7.73 1 97.88 93 GLY B N 1
ATOM 1903 C CA . GLY B 1 93 ? -5.672 -18.703 -7.582 1 97.88 93 GLY B CA 1
ATOM 1904 C C . GLY B 1 93 ? -6.648 -18.375 -6.469 1 97.88 93 GLY B C 1
ATOM 1905 O O . GLY B 1 93 ? -6.387 -17.516 -5.637 1 97.88 93 GLY B O 1
ATOM 1906 N N . LYS B 1 94 ? -7.695 -19.125 -6.449 1 98.12 94 LYS B N 1
ATOM 1907 C CA . LYS B 1 94 ? -8.688 -18.969 -5.395 1 98.12 94 LYS B CA 1
ATOM 1908 C C . LYS B 1 94 ? -8.086 -19.25 -4.02 1 98.12 94 LYS B C 1
ATOM 1910 O O . LYS B 1 94 ? -8.328 -18.516 -3.062 1 98.12 94 LYS B O 1
ATOM 1915 N N . TRP B 1 95 ? -7.395 -20.344 -3.928 1 98.75 95 TRP B N 1
ATOM 1916 C CA . TRP B 1 95 ? -6.762 -20.719 -2.668 1 98.75 95 TRP B CA 1
ATOM 1917 C C . TRP B 1 95 ? -5.781 -19.641 -2.207 1 98.75 95 TRP B C 1
ATOM 1919 O O . TRP B 1 95 ? -5.734 -19.297 -1.023 1 98.75 95 TRP B O 1
ATOM 1929 N N . LEU B 1 96 ? -5.031 -19.078 -3.131 1 98.62 96 LEU B N 1
ATOM 1930 C CA . LEU B 1 96 ? -4.074 -18.016 -2.855 1 98.62 96 LEU B CA 1
ATOM 1931 C C . LEU B 1 96 ? -4.77 -16.797 -2.248 1 98.62 96 LEU B C 1
ATOM 1933 O O . LEU B 1 96 ? -4.371 -16.312 -1.187 1 98.62 96 LEU B O 1
ATOM 1937 N N . VAL B 1 97 ? -5.836 -16.344 -2.879 1 98.56 97 VAL B N 1
ATOM 1938 C CA . VAL B 1 97 ? -6.566 -15.172 -2.406 1 98.56 97 VAL B CA 1
ATOM 1939 C C . VAL B 1 97 ? -7.184 -15.461 -1.042 1 98.56 97 VAL B C 1
ATOM 1941 O O . VAL B 1 97 ? -7.137 -14.625 -0.14 1 98.56 97 VAL B O 1
ATOM 1944 N N . LYS B 1 98 ? -7.711 -16.641 -0.849 1 98.56 98 LYS B N 1
ATOM 1945 C CA . LYS B 1 98 ? -8.273 -17.047 0.438 1 98.56 98 LYS B CA 1
ATOM 1946 C C . LYS B 1 98 ? -7.227 -16.938 1.546 1 98.56 98 LYS B C 1
ATOM 1948 O O . LYS B 1 98 ? -7.496 -16.391 2.613 1 98.56 98 LYS B O 1
ATOM 1953 N N . CYS B 1 99 ? -6.059 -17.469 1.314 1 98.75 99 CYS B N 1
ATOM 1954 C CA . CYS B 1 99 ? -4.98 -17.453 2.297 1 98.75 99 CYS B CA 1
ATOM 1955 C C . CYS B 1 99 ? -4.559 -16.016 2.604 1 98.75 99 CYS B C 1
ATOM 1957 O O . CYS B 1 99 ? -4.309 -15.672 3.762 1 98.75 99 CYS B O 1
ATOM 1959 N N . ILE B 1 100 ? -4.465 -15.148 1.561 1 98.69 100 ILE B N 1
ATOM 1960 C CA . ILE B 1 100 ? -4.09 -13.758 1.743 1 98.69 100 ILE B CA 1
ATOM 1961 C C . ILE B 1 100 ? -5.074 -13.078 2.693 1 98.69 100 ILE B C 1
ATOM 1963 O O . ILE B 1 100 ? -4.668 -12.453 3.676 1 98.69 100 ILE B O 1
ATOM 1967 N N . LEU B 1 101 ? -6.371 -13.305 2.49 1 97.88 101 LEU B N 1
ATOM 1968 C CA . LEU B 1 101 ? -7.402 -12.594 3.242 1 97.88 101 LEU B CA 1
ATOM 1969 C C . LEU B 1 101 ? -7.523 -13.156 4.656 1 97.88 101 LEU B C 1
ATOM 1971 O O . LEU B 1 101 ? -8.086 -12.508 5.539 1 97.88 101 LEU B O 1
ATOM 1975 N N . GLN B 1 102 ? -6.938 -14.312 4.891 1 97.44 102 GLN B N 1
ATOM 1976 C CA . GLN B 1 102 ? -6.98 -14.945 6.207 1 97.44 102 GLN B CA 1
ATOM 1977 C C . GLN B 1 102 ? -5.719 -14.633 7.008 1 97.44 102 GLN B C 1
ATOM 1979 O O . GLN B 1 102 ? -5.648 -14.93 8.203 1 97.44 102 GLN B O 1
ATOM 1984 N N . HIS B 1 103 ? -4.746 -14.133 6.363 1 98.25 103 HIS B N 1
ATOM 1985 C CA . HIS B 1 103 ? -3.502 -13.812 7.051 1 98.25 103 HIS B CA 1
ATOM 1986 C C . HIS B 1 103 ? -3.746 -12.859 8.219 1 98.25 103 HIS B C 1
ATOM 1988 O O . HIS B 1 103 ? -4.504 -11.898 8.094 1 98.25 103 HIS B O 1
ATOM 1994 N N . PRO B 1 104 ? -3.051 -13.023 9.352 1 97.69 104 PRO B N 1
ATOM 1995 C CA . PRO B 1 104 ? -3.326 -12.25 10.57 1 97.69 104 PRO B CA 1
ATOM 1996 C C . PRO B 1 104 ? -3.094 -10.75 10.383 1 97.69 104 PRO B C 1
ATOM 1998 O O . PRO B 1 104 ? -3.736 -9.938 11.047 1 97.69 104 PRO B O 1
ATOM 2001 N N . ASP B 1 105 ? -2.197 -10.359 9.516 1 97.88 105 ASP B N 1
ATOM 2002 C CA . ASP B 1 105 ? -1.886 -8.953 9.32 1 97.88 105 ASP B CA 1
ATOM 2003 C C . ASP B 1 105 ? -2.783 -8.336 8.25 1 97.88 105 ASP B C 1
ATOM 2005 O O . ASP B 1 105 ? -2.652 -7.148 7.926 1 97.88 105 ASP B O 1
ATOM 2009 N N . ILE B 1 106 ? -3.682 -9.141 7.688 1 97.81 106 ILE B N 1
ATOM 2010 C CA . ILE B 1 106 ? -4.547 -8.633 6.629 1 97.81 106 ILE B CA 1
ATOM 2011 C C . ILE B 1 106 ? -6.008 -8.719 7.07 1 97.81 106 ILE B C 1
ATOM 2013 O O . ILE B 1 106 ? -6.828 -7.879 6.691 1 97.81 106 ILE B O 1
ATOM 2017 N N . THR B 1 107 ? -6.316 -9.664 7.84 1 95.25 107 THR B N 1
ATOM 2018 C CA . THR B 1 107 ? -7.691 -10.047 8.141 1 95.25 107 THR B CA 1
ATOM 2019 C C . THR B 1 107 ? -8.461 -8.875 8.742 1 95.25 107 THR B C 1
ATOM 2021 O O . THR B 1 107 ? -9.672 -8.758 8.539 1 95.25 107 THR B O 1
ATOM 2024 N N . ASN B 1 108 ? -7.891 -7.945 9.406 1 92.56 108 ASN B N 1
ATOM 2025 C CA . ASN B 1 108 ? -8.609 -6.859 10.062 1 92.56 108 ASN B CA 1
ATOM 2026 C C . ASN B 1 108 ? -8.445 -5.543 9.312 1 92.56 108 ASN B C 1
ATOM 2028 O O . ASN B 1 108 ? -8.828 -4.484 9.82 1 92.56 108 ASN B O 1
ATOM 2032 N N . ILE B 1 109 ? -7.84 -5.617 8.156 1 96.75 109 ILE B N 1
ATOM 2033 C CA . ILE B 1 109 ? -7.633 -4.402 7.375 1 96.75 109 ILE B CA 1
ATOM 2034 C C . ILE B 1 109 ? -8.953 -3.967 6.746 1 96.75 109 ILE B C 1
ATOM 2036 O O . ILE B 1 109 ? -9.656 -4.773 6.129 1 96.75 109 ILE B O 1
ATOM 2040 N N . LYS B 1 110 ? -9.227 -2.674 6.934 1 93.75 110 LYS B N 1
ATOM 2041 C CA . LYS B 1 110 ? -10.523 -2.135 6.52 1 93.75 110 LYS B CA 1
ATOM 2042 C C . LYS B 1 110 ? -10.617 -2.045 5 1 93.75 110 LYS B C 1
ATOM 2044 O O . LYS B 1 110 ? -11.688 -2.264 4.426 1 93.75 110 LYS B O 1
ATOM 2049 N N . ARG B 1 111 ? -9.547 -1.702 4.387 1 97.31 111 ARG B N 1
ATOM 2050 C CA . ARG B 1 111 ? -9.586 -1.506 2.939 1 97.31 111 ARG B CA 1
ATOM 2051 C C . ARG B 1 111 ? -8.492 -2.312 2.246 1 97.31 111 ARG B C 1
ATOM 2053 O O . ARG B 1 111 ? -7.309 -2.115 2.508 1 97.31 111 ARG B O 1
ATOM 2060 N N . VAL B 1 112 ? -8.859 -3.207 1.421 1 98.56 112 VAL B N 1
ATOM 2061 C CA . VAL B 1 112 ? -7.98 -3.922 0.504 1 98.56 112 VAL B CA 1
ATOM 2062 C C . VAL B 1 112 ? -8.297 -3.521 -0.936 1 98.56 112 VAL B C 1
ATOM 2064 O O . VAL B 1 112 ? -9.453 -3.602 -1.368 1 98.56 112 VAL B O 1
ATOM 2067 N N . LEU B 1 113 ? -7.34 -3.021 -1.646 1 98.75 113 LEU B N 1
ATOM 2068 C CA . LEU B 1 113 ? -7.492 -2.572 -3.025 1 98.75 113 LEU B CA 1
ATOM 2069 C C . LEU B 1 113 ? -6.668 -3.436 -3.973 1 98.75 113 LEU B C 1
ATOM 2071 O O . LEU B 1 113 ? -5.68 -4.043 -3.562 1 98.75 113 LEU B O 1
ATOM 2075 N N . LEU B 1 114 ? -7.074 -3.584 -5.176 1 98.62 114 LEU B N 1
ATOM 2076 C CA . LEU B 1 114 ? -6.289 -4.172 -6.258 1 98.62 114 LEU B CA 1
ATOM 2077 C C . LEU B 1 114 ? -6.695 -3.586 -7.605 1 98.62 114 LEU B C 1
ATOM 2079 O O . LEU B 1 114 ? -7.715 -2.898 -7.707 1 98.62 114 LEU B O 1
ATOM 2083 N N . ALA B 1 115 ? -5.879 -3.725 -8.609 1 98.06 115 ALA B N 1
ATOM 2084 C CA . ALA B 1 115 ? -6.195 -3.451 -10.008 1 98.06 115 ALA B CA 1
ATOM 2085 C C . ALA B 1 115 ? -6.008 -4.699 -10.867 1 98.06 115 ALA B C 1
ATOM 2087 O O . ALA B 1 115 ? -5.016 -5.414 -10.727 1 98.06 115 ALA B O 1
ATOM 2088 N N . THR B 1 116 ? -6.93 -5 -11.68 1 97.56 116 THR B N 1
ATOM 2089 C CA . THR B 1 116 ? -6.863 -6.164 -12.555 1 97.56 116 THR B CA 1
ATOM 2090 C C . THR B 1 116 ? -7.562 -5.883 -13.875 1 97.56 116 THR B C 1
ATOM 2092 O O . THR B 1 116 ? -8.594 -5.207 -13.914 1 97.56 116 THR B O 1
ATOM 2095 N N . LYS B 1 117 ? -7.039 -6.383 -14.898 1 95.62 117 LYS B N 1
ATOM 2096 C CA . LYS B 1 117 ? -7.613 -6.18 -16.219 1 95.62 117 LYS B CA 1
ATOM 2097 C C . LYS B 1 117 ? -8.703 -7.203 -16.516 1 95.62 117 LYS B C 1
ATOM 2099 O O . LYS B 1 117 ? -9.758 -6.863 -17.047 1 95.62 117 LYS B O 1
ATOM 2104 N N . ASN B 1 118 ? -8.492 -8.477 -16.156 1 93.31 118 ASN B N 1
ATOM 2105 C CA . ASN B 1 118 ? -9.406 -9.492 -16.672 1 93.31 118 ASN B CA 1
ATOM 2106 C C . ASN B 1 118 ? -9.727 -10.539 -15.602 1 93.31 118 ASN B C 1
ATOM 2108 O O . ASN B 1 118 ? -10.289 -11.594 -15.906 1 93.31 118 ASN B O 1
ATOM 2112 N N . ALA B 1 119 ? -9.352 -10.297 -14.391 1 95.5 119 ALA B N 1
ATOM 2113 C CA . ALA B 1 119 ? -9.547 -11.328 -13.367 1 95.5 119 ALA B CA 1
ATOM 2114 C C . ALA B 1 119 ? -10.602 -10.898 -12.352 1 95.5 119 ALA B C 1
ATOM 2116 O O . ALA B 1 119 ? -10.617 -11.383 -11.219 1 95.5 119 ALA B O 1
ATOM 2117 N N . HIS B 1 120 ? -11.477 -10.07 -12.664 1 97.19 120 HIS B N 1
ATOM 2118 C CA . HIS B 1 120 ? -12.492 -9.539 -11.758 1 97.19 120 HIS B CA 1
ATOM 2119 C C . HIS B 1 120 ? -13.266 -10.664 -11.086 1 97.19 120 HIS B C 1
ATOM 2121 O O . HIS B 1 120 ? -13.523 -10.609 -9.875 1 97.19 120 HIS B O 1
ATOM 2127 N N . GLY B 1 121 ? -13.633 -11.617 -11.898 1 96.69 121 GLY B N 1
ATOM 2128 C CA . GLY B 1 121 ? -14.43 -12.719 -11.383 1 96.69 121 GLY B CA 1
ATOM 2129 C C . GLY B 1 121 ? -13.766 -13.461 -10.242 1 96.69 121 GLY B C 1
ATOM 2130 O O . GLY B 1 121 ? -14.43 -13.883 -9.297 1 96.69 121 GLY B O 1
ATOM 2131 N N . LEU B 1 122 ? -12.5 -13.586 -10.312 1 96.88 122 LEU B N 1
ATOM 2132 C CA . LEU B 1 122 ? -11.75 -14.234 -9.25 1 96.88 122 LEU B CA 1
ATOM 2133 C C . LEU B 1 122 ? -11.961 -13.516 -7.918 1 96.88 122 LEU B C 1
ATOM 2135 O O . LEU B 1 122 ? -12.258 -14.156 -6.906 1 96.88 122 LEU B O 1
ATOM 2139 N N . TYR B 1 123 ? -11.922 -12.266 -7.941 1 98.44 123 TYR B N 1
ATOM 2140 C CA . TYR B 1 123 ? -11.898 -11.477 -6.711 1 98.44 123 TYR B CA 1
ATOM 2141 C C . TYR B 1 123 ? -13.312 -11.203 -6.219 1 98.44 123 TYR B C 1
ATOM 2143 O O . TYR B 1 123 ? -13.539 -11.062 -5.012 1 98.44 123 TYR B O 1
ATOM 2151 N N . GLU B 1 124 ? -14.227 -11.148 -7.109 1 97.88 124 GLU B N 1
ATOM 2152 C CA . GLU B 1 124 ? -15.625 -10.922 -6.754 1 97.88 124 GLU B CA 1
ATOM 2153 C C . GLU B 1 124 ? -16.125 -11.977 -5.781 1 97.88 124 GLU B C 1
ATOM 2155 O O . GLU B 1 124 ? -16.938 -11.68 -4.895 1 97.88 124 GLU B O 1
ATOM 2160 N N . GLN B 1 125 ? -15.609 -13.141 -5.918 1 96.38 125 GLN B N 1
ATOM 2161 C CA . GLN B 1 125 ? -16.062 -14.242 -5.062 1 96.38 125 GLN B CA 1
ATOM 2162 C C . GLN B 1 125 ? -15.609 -14.023 -3.619 1 96.38 125 GLN B C 1
ATOM 2164 O O . GLN B 1 125 ? -16.141 -14.656 -2.703 1 96.38 125 GLN B O 1
ATOM 2169 N N . PHE B 1 126 ? -14.727 -13.164 -3.428 1 97.25 126 PHE B N 1
ATOM 2170 C CA . PHE B 1 126 ? -14.203 -12.906 -2.092 1 97.25 126 PHE B CA 1
ATOM 2171 C C . PHE B 1 126 ? -14.664 -11.547 -1.58 1 97.25 126 PHE B C 1
ATOM 2173 O O . PHE B 1 126 ? -14.094 -11.008 -0.637 1 97.25 126 PHE B O 1
ATOM 2180 N N . GLY B 1 127 ? -15.625 -10.93 -2.264 1 96.69 127 GLY B N 1
ATOM 2181 C CA . GLY B 1 127 ? -16.234 -9.703 -1.765 1 96.69 127 GLY B CA 1
ATOM 2182 C C . GLY B 1 127 ? -15.633 -8.453 -2.365 1 96.69 127 GLY B C 1
ATOM 2183 O O . GLY B 1 127 ? -16.016 -7.336 -1.996 1 96.69 127 GLY B O 1
ATOM 2184 N N . PHE B 1 128 ? -14.688 -8.578 -3.273 1 98.44 128 PHE B N 1
ATOM 2185 C CA . PHE B 1 128 ? -14.195 -7.41 -3.99 1 98.44 128 PHE B CA 1
ATOM 2186 C C . PHE B 1 128 ? -15.234 -6.898 -4.973 1 98.44 128 PHE B C 1
ATOM 2188 O O . PHE B 1 128 ? -15.953 -7.684 -5.598 1 98.44 128 PHE B O 1
ATOM 2195 N N . GLN B 1 129 ? -15.242 -5.613 -5.02 1 97.75 129 GLN B N 1
ATOM 2196 C CA . GLN B 1 129 ? -16.156 -4.922 -5.926 1 97.75 129 GLN B CA 1
ATOM 2197 C C . GLN B 1 129 ? -15.523 -3.643 -6.469 1 97.75 129 GLN B C 1
ATOM 2199 O O . GLN B 1 129 ? -14.438 -3.25 -6.039 1 97.75 129 GLN B O 1
ATOM 2204 N N . SER B 1 130 ? -16.234 -3.09 -7.418 1 97.25 130 SER B N 1
ATOM 2205 C CA . SER B 1 130 ? -15.82 -1.762 -7.852 1 97.25 130 SER B CA 1
ATOM 2206 C C . SER B 1 130 ? -15.797 -0.781 -6.684 1 97.25 130 SER B C 1
ATOM 2208 O O . SER B 1 130 ? -16.625 -0.872 -5.773 1 97.25 130 SER B O 1
ATOM 2210 N N . PRO B 1 131 ? -14.859 0.163 -6.723 1 97.5 131 PRO B N 1
ATOM 2211 C CA . PRO B 1 131 ? -14.8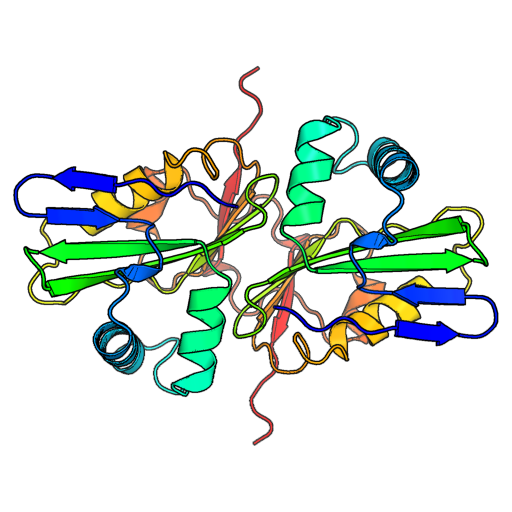12 1.117 -5.613 1 97.5 131 PRO B CA 1
ATOM 2212 C C . PRO B 1 131 ? -16.156 1.796 -5.359 1 97.5 131 PRO B C 1
ATOM 2214 O O . PRO B 1 131 ? -16.812 2.24 -6.305 1 97.5 131 PRO B O 1
ATOM 2217 N N . ARG B 1 132 ? -16.547 1.861 -4.043 1 94.56 132 ARG B N 1
ATOM 2218 C CA . ARG B 1 132 ? -17.828 2.445 -3.633 1 94.56 132 ARG B CA 1
ATOM 2219 C C . ARG B 1 132 ? -17.859 3.939 -3.932 1 94.56 132 ARG B C 1
ATOM 2221 O O . ARG B 1 132 ? -18.906 4.484 -4.277 1 94.56 132 ARG B O 1
ATOM 2228 N N . HIS B 1 133 ? -16.719 4.59 -3.77 1 95.75 133 HIS B N 1
ATOM 2229 C CA . HIS B 1 133 ? -16.594 6.02 -4.016 1 95.75 133 HIS B CA 1
ATOM 2230 C C . HIS B 1 133 ? -15.438 6.305 -4.977 1 95.75 133 HIS B C 1
ATOM 2232 O O . HIS B 1 133 ? -14.43 6.898 -4.59 1 95.75 133 HIS B O 1
ATOM 2238 N N . PRO B 1 134 ? -15.688 5.918 -6.184 1 95.69 134 PRO B N 1
ATOM 2239 C CA . PRO B 1 134 ? -14.609 6.07 -7.16 1 95.69 134 PRO B CA 1
ATOM 2240 C C . PRO B 1 134 ? -14.18 7.527 -7.34 1 95.69 134 PRO B C 1
ATOM 2242 O O . PRO B 1 134 ? -13.031 7.793 -7.699 1 95.69 134 PRO B O 1
ATOM 2245 N N . GLU B 1 135 ? -15.086 8.469 -7.008 1 95.31 135 GLU B N 1
ATOM 2246 C CA . GLU B 1 135 ? -14.789 9.883 -7.188 1 95.31 135 GLU B CA 1
ATOM 2247 C C . GLU B 1 135 ? -13.773 10.375 -6.168 1 95.31 135 GLU B C 1
ATOM 2249 O O . GLU B 1 135 ? -13.188 11.445 -6.332 1 95.31 135 GLU B O 1
ATOM 2254 N N . GLN B 1 136 ? -13.57 9.578 -5.152 1 97.69 136 GLN B N 1
ATOM 2255 C CA . GLN B 1 136 ? -12.625 9.984 -4.113 1 97.69 136 GLN B CA 1
ATOM 2256 C C . GLN B 1 136 ? -11.211 9.5 -4.441 1 97.69 136 GLN B C 1
ATOM 2258 O O . GLN B 1 136 ? -10.242 9.953 -3.832 1 97.69 136 GLN B O 1
ATOM 2263 N N . LEU B 1 137 ? -11.094 8.57 -5.383 1 98.5 137 LEU B N 1
ATOM 2264 C CA . LEU B 1 137 ? -9.797 7.992 -5.719 1 98.5 137 LEU B CA 1
ATOM 2265 C C . LEU B 1 137 ? -9.047 8.875 -6.711 1 98.5 137 LEU B C 1
ATOM 2267 O O . LEU B 1 137 ? -9.641 9.383 -7.668 1 98.5 137 LEU B O 1
ATOM 2271 N N . MET B 1 138 ? -7.777 9.133 -6.426 1 98.62 138 MET B N 1
ATOM 2272 C CA . MET B 1 138 ? -6.875 9.812 -7.348 1 98.62 138 MET B CA 1
ATOM 2273 C C . MET B 1 138 ? -5.594 9.016 -7.543 1 98.62 138 MET B C 1
ATOM 2275 O O . MET B 1 138 ? -5.188 8.258 -6.66 1 98.62 138 MET B O 1
ATOM 2279 N N . GLU B 1 139 ? -5.07 9.172 -8.711 1 98.44 139 GLU B N 1
ATOM 2280 C CA . GLU B 1 139 ? -3.793 8.508 -8.961 1 98.44 139 GLU B CA 1
ATOM 2281 C C . GLU B 1 139 ? -2.84 9.414 -9.734 1 98.44 139 GLU B C 1
ATOM 2283 O O . GLU B 1 139 ? -3.277 10.32 -10.445 1 98.44 139 GLU B O 1
ATOM 2288 N N . LYS B 1 140 ? -1.612 9.273 -9.484 1 97.44 140 LYS B N 1
ATOM 2289 C CA . LYS B 1 140 ? -0.507 9.828 -10.258 1 97.44 140 LYS B CA 1
ATOM 2290 C C . LYS B 1 140 ? 0.339 8.727 -10.883 1 97.44 140 LYS B C 1
ATOM 2292 O O . LYS B 1 140 ? 0.859 7.859 -10.172 1 97.44 140 LYS B O 1
ATOM 2297 N N . ILE B 1 141 ? 0.352 8.703 -12.195 1 92.56 141 ILE B N 1
ATOM 2298 C CA . ILE B 1 141 ? 1.117 7.707 -12.945 1 92.56 141 ILE B CA 1
ATOM 2299 C C . ILE B 1 141 ? 2.344 8.367 -13.57 1 92.56 141 ILE B C 1
ATOM 2301 O O . ILE B 1 141 ? 2.229 9.383 -14.258 1 92.56 141 ILE B O 1
ATOM 2305 N N . ILE B 1 142 ? 3.477 7.945 -13.094 1 79.06 142 ILE B N 1
ATOM 2306 C CA . ILE B 1 142 ? 4.703 8.469 -13.68 1 79.06 142 ILE B CA 1
ATOM 2307 C C . ILE B 1 142 ? 5.141 7.582 -14.844 1 79.06 142 ILE B C 1
ATOM 2309 O O . ILE B 1 142 ? 5.242 6.359 -14.695 1 79.06 142 ILE B O 1
ATOM 2313 N N . SER B 1 143 ? 4.961 8.156 -16 1 64.38 143 SER B N 1
ATOM 2314 C CA . SER B 1 143 ? 5.41 7.461 -17.203 1 64.38 143 SER B CA 1
ATOM 2315 C C . SER B 1 143 ? 6.918 7.59 -17.391 1 64.38 143 SER B C 1
ATOM 2317 O O . SER B 1 143 ? 7.512 8.594 -17 1 64.38 143 SER B O 1
ATOM 2319 N N . PRO B 1 144 ? 7.621 6.461 -17.656 1 52.94 144 PRO B N 1
ATOM 2320 C CA . PRO B 1 144 ? 9.047 6.609 -17.969 1 52.94 144 PRO B CA 1
ATOM 2321 C C . PRO B 1 144 ? 9.32 7.797 -18.891 1 52.94 144 PRO B C 1
ATOM 2323 O O . PRO B 1 144 ? 8.492 8.141 -19.734 1 52.94 144 PRO B O 1
ATOM 2326 N N . SER B 1 145 ? 9.992 8.836 -18.234 1 38.84 145 SER B N 1
ATOM 2327 C CA . SER B 1 145 ? 10.477 9.82 -19.203 1 38.84 145 SER B CA 1
ATOM 2328 C C . SER B 1 145 ? 10.977 9.141 -20.469 1 38.84 145 SER B C 1
ATOM 2330 O O . SER B 1 145 ? 11.82 8.242 -20.422 1 38.84 145 SER B O 1
ATOM 2332 N N . THR B 1 146 ? 10.141 9.062 -21.453 1 29.72 146 THR B N 1
ATOM 2333 C CA . THR B 1 146 ? 10.742 8.719 -22.734 1 29.72 146 THR B CA 1
ATOM 2334 C C . THR B 1 146 ? 12.07 9.438 -22.922 1 29.72 146 THR B C 1
ATOM 2336 O O . THR B 1 146 ? 12.18 10.641 -22.656 1 29.72 146 THR B O 1
#

Nearest PDB structures (foldseek):
  2ozh-assembly1_A-2  TM=9.712E-01  e=6.025E-15  Xanthomonas campestris pv. campestris
  7dai-assembly1_A-2  TM=7.711E-01  e=3.411E-09  Oryza sativa Japonica Group
  6k5m-assembly1_A  TM=7.707E-01  e=1.476E-08  Oryza sativa Japonica Group
  7dai-assembly2_C  TM=7.202E-01  e=1.088E-08  Oryza sativa Japonica Group
  2atr-assembly1_A  TM=7.213E-01  e=4.790E-07  Streptococcus pneumoniae TIGR4

pLDDT: mean 96.09, std 8.97, range [29.33, 98.94]

InterPro domains:
  IPR000182 GNAT domain [PF00583] (38-128)
  IPR000182 GNAT domain [PS51186] (12-143)
  IPR016181 Acyl-CoA N-acyltransferase [SSF55729] (24-129)
  IPR053144 Putative Acetyltransferase Butenolide Biosynthesis [PTHR43233] (11-139)

Secondary structure (DSSP, 8-state):
-PPP-EEEETTEEEE--GGG--HHHHHHHHHTSTTTTT--HHHHHHHHHTSEEEEEEETTEEEEEEEEEE-SSSEEEEEEEEE-GGGTTSSHHHHHHHHHHHSTTTTT-SEEEEE-SS-HHHHHTTT-BS-S-GGGEEEEE-----/-PPP-EEEETTEEEE--GGG--HHHHHHHHHTSTTTTT--HHHHHHHHHTSEEEEEEETTEEEEEEEEEE-SSSEEEEEEEEE-GGGTTSSHHHHHHHHHHHSTTTTT-SEEEEE-SS-HHHHHTTT-BS-S-GGGEEEEE-----

Foldseek 3Di:
DFDWDWDDDVQKIKIQPLVLDDLVVLLVQQCPDPPRVPPDSVNSVVQSVQWRKIFMDRVSDTFWIWTWRDPLAAEIEIDSTGGHPVPPPPCVLLVSVVCQCVGNSRVNHPDYDYDDDPCVVSCVVVPDDDDPCVVVDDDDDDDPPD/DFDWDWDDDVQKIKIQPLVLDDLVVLLVQQCPDPPRVPPDSVNSVVQSVQWRKIFMDRHSDTFWIWTWRDPLAAEIEIDSTGGHPVPPPPCVLLVSVVCQCPGNSRVNHPDYDYDDDPCVVSCVVVPDDDDPCVVVDDDDDDDPPD

Radius of gyration: 19.19 Å; Cα contacts (8 Å, |Δi|>4): 512; chains: 2; bounding box: 38×60×44 Å

Organism: Parageobacillus thermoglucosidasius (NCBI:txid1426)

Sequence (292 aa):
MLQIVQYKNGPFTLSTDPALVQVDRVCEFLARSYWANTRDRATIIKSLKHSLCFSLFHGQTQIGLARVVTDGATFAYLCDVFIDEEFRGQGLGKWLVKCILQHPDITNIKRVLLATKNAHGLYEQFGFQSPRHPEQLMEKIISPSTMLQIVQYKNGPFTLSTDPALVQVDRVCEFLARSYWANTRDRATIIKSLKHSLCFSLFHGQTQIGLARVVTDGATFAYLCDVFIDEEFRGQGLGKWLVKCILQHPDITNIKRVLLATKNAHGLYEQFGFQSPRHPEQLMEKIISPST